Protein AF-A0A0Q5QUR8-F1 (afdb_monomer_lite)

Secondary structure (DSSP, 8-state):
--------------S---------TTTTTTTTS-HHHHHHHHHHHHHHHHHTT---TT---GGGSHHHHHHHHHHHHHHHHHHHHHHHHHHHHHHHHHHHHHHHHHHHHHHHHHHHTTPPPPPPTTHHHHHHHHHHHHHHHHHHHHHHHHHHHHHHHHHHHHHHHHHHHHHHHHHHHHHHHHHHHHHHHHHHHHHHHHHHHHHHTT-GGGS-S--HHHHHHHT-HHHHHHHHHHHHH-

Sequence (238 aa):
MRRNAPKEETMTLSKASQAENTVRADDWEDADEPWTLRALKRGERETLLRWSKYRLPNVTPLASFADYAAAAEKRADIARARSVSETELRKAVTEIARGIAARQEDQTAKQAQAILDGRANEAFEGFEELKSQQARLSQQLKVYGVALRTQEGVVAEIRSERSIDAADAMRPAHQAAVADIAVAVAQLREAFDREEAARTLVTKAGYDARLPSFSPGTAMRQGGQLDEIERRAREYTR

Radius of gyration: 40.08 Å; chains: 1; bounding box: 112×45×112 Å

Structure (mmCIF, N/CA/C/O backbone):
data_AF-A0A0Q5QUR8-F1
#
_entry.id   AF-A0A0Q5QUR8-F1
#
loop_
_atom_site.group_PDB
_atom_site.id
_atom_site.type_symbol
_atom_site.label_atom_id
_atom_site.label_alt_id
_atom_site.label_comp_id
_atom_site.label_asym_id
_atom_site.label_entity_id
_atom_site.label_seq_id
_atom_site.pdbx_PDB_ins_code
_atom_site.Cartn_x
_atom_site.Cartn_y
_atom_site.Cartn_z
_atom_site.occupancy
_atom_site.B_iso_or_equiv
_atom_site.auth_seq_id
_atom_site.auth_comp_id
_atom_site.auth_asym_id
_atom_site.auth_atom_id
_atom_site.pdbx_PDB_model_num
ATOM 1 N N . MET A 1 1 ? 79.701 9.102 -54.115 1.00 36.06 1 MET A N 1
ATOM 2 C CA . MET A 1 1 ? 80.521 8.671 -52.959 1.00 36.06 1 MET A CA 1
ATOM 3 C C . MET A 1 1 ? 80.012 9.368 -51.701 1.00 36.06 1 MET A C 1
ATOM 5 O O . MET A 1 1 ? 79.961 10.582 -51.719 1.00 36.06 1 MET A O 1
ATOM 9 N N . ARG A 1 2 ? 79.696 8.571 -50.663 1.00 36.25 2 ARG A N 1
ATOM 10 C CA . ARG A 1 2 ? 79.820 8.817 -49.200 1.00 36.25 2 ARG A CA 1
ATOM 11 C C . ARG A 1 2 ? 79.045 10.008 -48.577 1.00 36.25 2 ARG A C 1
ATOM 13 O O . ARG A 1 2 ? 79.337 11.147 -48.883 1.00 36.25 2 ARG A O 1
ATOM 20 N N . ARG A 1 3 ? 77.976 9.723 -47.803 1.00 34.53 3 ARG A N 1
ATOM 21 C CA . ARG A 1 3 ? 77.873 9.514 -46.316 1.00 34.53 3 ARG A CA 1
ATOM 22 C C . ARG A 1 3 ? 77.667 10.849 -45.565 1.00 34.53 3 ARG A C 1
ATOM 24 O O . ARG A 1 3 ? 78.516 11.714 -45.674 1.00 34.53 3 ARG A O 1
ATOM 31 N N . ASN A 1 4 ? 76.487 11.117 -44.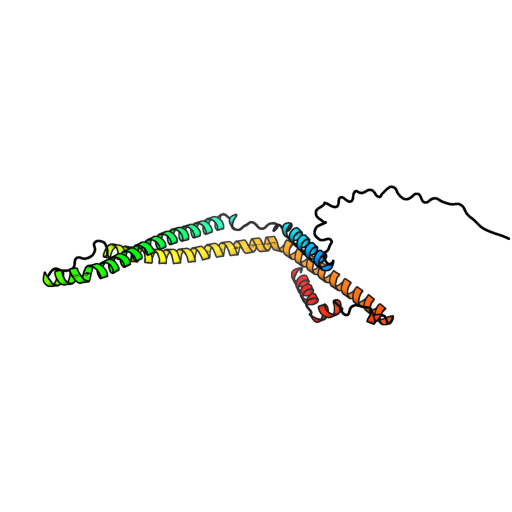994 1.00 35.19 4 ASN A N 1
ATOM 32 C CA . ASN A 1 4 ? 75.920 10.698 -43.687 1.00 35.19 4 ASN A CA 1
ATOM 33 C C . ASN A 1 4 ? 76.499 11.398 -42.437 1.00 35.19 4 ASN A C 1
ATOM 35 O O . ASN A 1 4 ? 77.690 11.260 -42.169 1.00 35.19 4 ASN A O 1
ATOM 39 N N . ALA A 1 5 ? 75.555 11.930 -41.634 1.00 39.53 5 ALA A N 1
ATOM 40 C CA . ALA A 1 5 ? 75.506 12.089 -40.161 1.00 39.53 5 ALA A CA 1
ATOM 41 C C . ALA A 1 5 ? 75.558 13.549 -39.616 1.00 39.53 5 ALA A C 1
ATOM 43 O O . ALA A 1 5 ? 75.990 14.445 -40.335 1.00 39.53 5 ALA A O 1
ATOM 44 N N . PRO A 1 6 ? 75.036 13.825 -38.397 1.00 45.94 6 PRO A N 1
ATOM 45 C CA . PRO A 1 6 ? 73.652 14.272 -38.168 1.00 45.94 6 PRO A CA 1
ATOM 46 C C . PRO A 1 6 ? 73.573 15.628 -37.425 1.00 45.94 6 PRO A C 1
ATOM 48 O O . PRO A 1 6 ? 74.546 16.066 -36.818 1.00 45.94 6 PRO A O 1
ATOM 51 N N . LYS A 1 7 ? 72.409 16.294 -37.437 1.00 42.78 7 LYS A N 1
ATOM 52 C CA . LYS A 1 7 ? 72.114 17.413 -36.524 1.00 42.78 7 LYS A CA 1
ATOM 53 C C . LYS A 1 7 ? 71.066 16.972 -35.511 1.00 42.78 7 LYS A C 1
ATOM 55 O O . LYS A 1 7 ? 69.992 16.517 -35.888 1.00 42.78 7 LYS A O 1
ATOM 60 N N . GLU A 1 8 ? 71.440 17.076 -34.244 1.00 41.34 8 GLU A N 1
ATOM 61 C CA . GLU A 1 8 ? 70.589 16.893 -33.076 1.00 41.34 8 GLU A CA 1
ATOM 62 C C . GLU A 1 8 ? 69.508 17.982 -33.062 1.00 41.34 8 GLU A C 1
ATOM 64 O O . GLU A 1 8 ? 69.815 19.164 -32.914 1.00 41.34 8 GLU A O 1
ATOM 69 N N . GLU A 1 9 ? 68.245 17.590 -33.221 1.00 41.34 9 GLU A N 1
ATOM 70 C CA . GLU A 1 9 ? 67.103 18.421 -32.845 1.00 41.34 9 GLU A CA 1
ATOM 71 C C . GLU A 1 9 ? 66.586 17.939 -31.493 1.00 41.34 9 GLU A C 1
ATOM 73 O O . GLU A 1 9 ? 66.060 16.838 -31.328 1.00 41.34 9 GLU A O 1
ATOM 78 N N . THR A 1 10 ? 66.796 18.788 -30.498 1.00 40.12 10 THR A N 1
ATOM 79 C CA . THR A 1 10 ? 66.264 18.673 -29.151 1.00 40.12 10 THR A CA 1
ATOM 80 C C . THR A 1 10 ? 64.744 18.845 -29.186 1.00 40.12 10 THR A C 1
ATOM 82 O O . THR A 1 10 ? 64.223 19.925 -29.459 1.00 40.12 10 THR A O 1
ATOM 85 N N . MET A 1 11 ? 64.013 17.767 -28.884 1.00 33.06 11 MET A N 1
ATOM 86 C CA . MET A 1 11 ? 62.572 17.809 -28.623 1.00 33.06 11 MET A CA 1
ATOM 87 C C . MET A 1 11 ? 62.297 18.647 -27.369 1.00 33.06 11 MET A C 1
ATOM 89 O O . MET A 1 11 ? 62.562 18.223 -26.244 1.00 33.06 11 MET A O 1
ATOM 93 N N . THR A 1 12 ? 61.717 19.830 -27.549 1.00 37.75 12 THR A N 1
ATOM 94 C CA . THR A 1 12 ? 61.096 20.601 -26.470 1.00 37.75 12 THR A CA 1
ATOM 95 C C . THR A 1 12 ? 59.702 20.036 -26.191 1.00 37.75 12 THR A C 1
ATOM 97 O O . THR A 1 12 ? 58.714 20.337 -26.856 1.00 37.75 12 THR A O 1
ATOM 100 N N . LEU A 1 13 ? 59.630 19.164 -25.186 1.00 37.53 13 LEU A N 1
ATOM 101 C CA . LEU A 1 13 ? 58.387 18.628 -24.637 1.00 37.53 13 LEU A CA 1
ATOM 102 C C . LEU A 1 13 ? 57.567 19.736 -23.948 1.00 37.53 13 LEU A C 1
ATOM 104 O O . LEU A 1 13 ? 57.906 20.219 -22.872 1.00 37.53 13 LEU A O 1
ATOM 108 N N . SER A 1 14 ? 56.485 20.126 -24.624 1.00 36.69 14 SER A N 1
ATOM 109 C CA . SER A 1 14 ? 55.148 20.449 -24.103 1.00 36.69 14 SER A CA 1
ATOM 110 C C . SER A 1 14 ? 55.039 20.884 -22.629 1.00 36.69 14 SER A C 1
ATOM 112 O O . SER A 1 14 ? 54.861 20.072 -21.719 1.00 36.69 14 SER A O 1
ATOM 114 N N . LYS A 1 15 ? 54.983 22.203 -22.414 1.00 41.12 15 LYS A N 1
ATOM 115 C CA . LYS A 1 15 ? 54.380 22.821 -21.223 1.00 41.12 15 LYS A CA 1
ATOM 116 C C . LYS A 1 15 ? 52.848 22.728 -21.307 1.00 41.12 15 LYS A C 1
ATOM 118 O O . LYS A 1 15 ? 52.212 23.675 -21.751 1.00 41.12 15 LYS A O 1
ATOM 123 N N . ALA A 1 16 ? 52.265 21.601 -20.899 1.00 40.38 16 ALA A N 1
ATOM 124 C CA . ALA A 1 16 ? 50.817 21.475 -20.652 1.00 40.38 16 ALA A CA 1
ATOM 125 C C . ALA A 1 16 ? 50.465 20.242 -19.790 1.00 40.38 16 ALA A C 1
ATOM 127 O O . ALA A 1 16 ? 49.500 19.537 -20.061 1.00 40.38 16 ALA A O 1
ATOM 128 N N . SER A 1 17 ? 51.267 19.941 -18.765 1.00 38.56 17 SER A N 1
ATOM 129 C CA . SER A 1 17 ? 51.063 18.774 -17.890 1.00 38.56 17 SER A CA 1
ATOM 130 C C . SER A 1 17 ? 51.230 19.147 -16.415 1.00 38.56 17 SER A C 1
ATOM 132 O O . SER A 1 17 ? 52.015 18.547 -15.688 1.00 38.56 17 SER A O 1
ATOM 134 N N . GLN A 1 18 ? 50.505 20.169 -15.972 1.00 36.91 18 GLN A N 1
ATOM 135 C CA . GLN A 1 18 ? 50.234 20.404 -14.552 1.00 36.91 18 GLN A CA 1
ATOM 136 C C . GLN A 1 18 ? 48.774 20.847 -14.415 1.00 36.91 18 GLN A C 1
ATOM 138 O O . GLN A 1 18 ? 48.475 21.970 -14.037 1.00 36.91 18 GLN A O 1
ATOM 143 N N . ALA A 1 19 ? 47.856 19.959 -14.804 1.00 36.50 19 ALA A N 1
ATOM 144 C CA . ALA A 1 19 ? 46.521 19.962 -14.228 1.00 36.50 19 ALA A CA 1
ATOM 145 C C . ALA A 1 19 ? 46.618 19.092 -12.976 1.00 36.50 19 ALA A C 1
ATOM 147 O O . ALA A 1 19 ? 46.888 17.893 -13.056 1.00 36.50 19 ALA A O 1
ATOM 148 N N . GLU A 1 20 ? 46.522 19.751 -11.831 1.00 35.03 20 GLU A N 1
ATOM 149 C CA . GLU A 1 20 ? 46.573 19.177 -10.499 1.00 35.03 20 GLU A CA 1
ATOM 150 C C . GLU A 1 20 ? 45.615 17.989 -10.402 1.00 35.03 20 GLU A C 1
ATOM 152 O O . GLU A 1 20 ? 44.392 18.129 -10.387 1.00 35.03 20 GLU A O 1
ATOM 157 N N . ASN A 1 21 ? 46.205 16.799 -10.336 1.00 37.75 21 ASN A N 1
ATOM 158 C CA . ASN A 1 21 ? 45.526 15.577 -9.960 1.00 37.75 21 ASN A CA 1
ATOM 159 C C . ASN A 1 21 ? 45.212 15.680 -8.460 1.00 37.75 21 ASN A C 1
ATOM 161 O O . ASN A 1 21 ? 45.949 15.175 -7.615 1.00 37.75 21 ASN A O 1
ATOM 165 N N . THR A 1 22 ? 44.155 16.415 -8.119 1.00 38.12 22 THR A N 1
ATOM 166 C CA . THR A 1 22 ? 43.596 16.451 -6.766 1.00 38.12 22 THR A CA 1
ATOM 167 C C . THR A 1 22 ? 42.813 15.162 -6.539 1.00 38.12 22 THR A C 1
ATOM 169 O O . THR A 1 22 ? 41.584 15.132 -6.507 1.00 38.12 22 THR A O 1
ATOM 172 N N . VAL A 1 23 ? 43.554 14.061 -6.393 1.00 35.69 23 VAL A N 1
ATOM 173 C CA . VAL A 1 23 ? 43.041 12.835 -5.780 1.00 35.69 23 VAL A CA 1
ATOM 174 C C . VAL A 1 23 ? 42.680 13.208 -4.347 1.00 35.69 23 VAL A C 1
ATOM 176 O O . VAL A 1 23 ? 43.547 13.481 -3.517 1.00 35.69 23 VAL A O 1
ATOM 179 N N . ARG A 1 24 ? 41.377 13.314 -4.082 1.00 36.03 24 ARG A N 1
ATOM 180 C CA . ARG A 1 24 ? 40.844 13.495 -2.733 1.00 36.03 24 ARG A CA 1
ATOM 181 C C . ARG A 1 24 ? 41.300 12.302 -1.893 1.00 36.03 24 ARG A C 1
ATOM 183 O O . ARG A 1 24 ? 41.161 11.161 -2.316 1.00 36.03 24 ARG A O 1
ATOM 190 N N . ALA A 1 25 ? 41.864 12.583 -0.726 1.00 38.28 25 ALA A N 1
ATOM 191 C CA . ALA A 1 25 ? 42.554 11.631 0.140 1.00 38.28 25 ALA A CA 1
ATOM 192 C C . ALA A 1 25 ? 41.629 10.642 0.891 1.00 38.28 25 ALA A C 1
ATOM 194 O O . ALA A 1 25 ? 41.883 10.355 2.054 1.00 38.28 25 ALA A O 1
ATOM 195 N N . ASP A 1 26 ? 40.603 10.101 0.225 1.00 43.50 26 ASP A N 1
ATOM 196 C CA . ASP A 1 26 ? 39.727 9.044 0.763 1.00 43.50 26 ASP A CA 1
ATOM 197 C C . ASP A 1 26 ? 39.976 7.669 0.088 1.00 43.50 26 ASP A C 1
ATOM 199 O O . ASP A 1 26 ? 39.368 6.676 0.469 1.00 43.50 26 ASP A O 1
ATOM 203 N N . ASP A 1 27 ? 40.874 7.582 -0.905 1.00 46.59 27 ASP A N 1
ATOM 204 C CA . ASP A 1 27 ? 41.065 6.391 -1.762 1.00 46.59 27 ASP A CA 1
ATOM 205 C C . ASP A 1 27 ? 42.107 5.364 -1.249 1.00 46.59 27 ASP A C 1
ATOM 207 O O . ASP A 1 27 ? 42.441 4.409 -1.953 1.00 46.59 27 ASP A O 1
ATOM 211 N N . TRP A 1 28 ? 42.647 5.532 -0.036 1.00 44.75 28 TRP A N 1
ATOM 212 C CA . TRP A 1 28 ? 43.737 4.680 0.478 1.00 44.75 28 TRP A CA 1
ATOM 213 C C . TRP A 1 28 ? 43.278 3.422 1.236 1.00 44.75 28 TRP A C 1
ATOM 215 O O . TRP A 1 28 ? 44.112 2.565 1.513 1.00 44.75 28 TRP A O 1
ATOM 225 N N . GLU A 1 29 ? 41.986 3.266 1.544 1.00 48.47 29 GLU A N 1
ATOM 226 C CA . GLU A 1 29 ? 41.491 2.126 2.344 1.00 48.47 29 GLU A CA 1
ATOM 227 C C . GLU A 1 29 ? 41.296 0.813 1.555 1.00 48.47 29 GLU A C 1
ATOM 229 O O . GLU A 1 29 ? 41.194 -0.241 2.172 1.00 48.47 29 GLU A O 1
ATOM 234 N N . ASP A 1 30 ? 41.330 0.823 0.215 1.00 51.16 30 ASP A N 1
ATOM 235 C CA . ASP A 1 30 ? 41.027 -0.367 -0.612 1.00 51.16 30 ASP A CA 1
ATOM 236 C C . ASP A 1 30 ? 42.202 -0.819 -1.523 1.00 51.16 30 ASP A C 1
ATOM 238 O O . ASP A 1 30 ? 42.027 -1.612 -2.456 1.00 51.16 30 ASP A O 1
ATOM 242 N N . ALA A 1 31 ? 43.427 -0.316 -1.323 1.00 54.75 31 ALA A N 1
ATOM 243 C CA . ALA A 1 31 ? 44.559 -0.590 -2.227 1.00 54.75 31 ALA A CA 1
ATOM 244 C C . ALA A 1 31 ? 44.968 -2.082 -2.291 1.00 54.75 31 ALA A C 1
ATOM 246 O O . ALA A 1 31 ? 45.390 -2.550 -3.356 1.00 54.75 31 ALA A O 1
ATOM 247 N N . ASP A 1 32 ? 44.749 -2.826 -1.205 1.00 57.56 32 ASP A N 1
ATOM 248 C CA . ASP A 1 32 ? 45.120 -4.241 -1.064 1.00 57.56 32 ASP A CA 1
ATOM 249 C C . ASP A 1 32 ? 44.024 -5.223 -1.524 1.00 57.56 32 ASP A C 1
ATOM 251 O O . ASP A 1 32 ? 44.232 -6.438 -1.538 1.00 57.56 32 ASP A O 1
ATOM 255 N N . GLU A 1 33 ? 42.856 -4.730 -1.948 1.00 55.31 33 GLU A N 1
ATOM 256 C CA . GLU A 1 33 ? 41.765 -5.593 -2.401 1.00 55.31 33 GLU A CA 1
ATOM 257 C C . GLU A 1 33 ? 41.911 -6.037 -3.874 1.00 55.31 33 GLU A C 1
ATOM 259 O O . GLU A 1 33 ? 42.328 -5.254 -4.743 1.00 55.31 33 GLU A O 1
ATOM 264 N N . PRO A 1 34 ? 41.501 -7.281 -4.208 1.00 68.31 34 PRO A N 1
ATOM 265 C CA . PRO A 1 34 ? 41.388 -7.749 -5.584 1.00 68.31 34 PRO A CA 1
ATOM 266 C C . PRO A 1 34 ? 40.601 -6.759 -6.446 1.00 68.31 34 PRO A C 1
ATOM 268 O O . PRO A 1 34 ? 39.540 -6.269 -6.057 1.00 68.31 34 PRO A O 1
ATOM 271 N N . TRP A 1 35 ? 41.092 -6.494 -7.659 1.00 61.94 35 TRP A N 1
ATOM 272 C CA . TRP A 1 35 ? 40.500 -5.499 -8.562 1.00 61.94 35 TRP A CA 1
ATOM 273 C C . TRP A 1 35 ? 39.003 -5.729 -8.839 1.00 61.94 35 TRP A C 1
ATOM 275 O O . TRP A 1 35 ? 38.269 -4.767 -9.056 1.00 61.94 35 TRP A O 1
ATOM 285 N N . THR A 1 36 ? 38.544 -6.980 -8.783 1.00 52.69 36 THR A N 1
ATOM 286 C CA . THR A 1 36 ? 37.141 -7.370 -8.955 1.00 52.69 36 THR A CA 1
ATOM 287 C C . THR A 1 36 ? 36.241 -6.865 -7.825 1.00 52.69 36 THR A C 1
ATOM 289 O O . THR A 1 36 ? 35.140 -6.396 -8.100 1.00 52.69 36 THR A O 1
ATOM 292 N N . LEU A 1 37 ? 36.706 -6.895 -6.572 1.00 55.72 37 LEU A N 1
ATOM 293 C CA . LEU A 1 37 ? 35.952 -6.404 -5.412 1.00 55.72 37 LEU A CA 1
ATOM 294 C C . LEU A 1 37 ? 35.891 -4.876 -5.390 1.00 55.72 37 LEU A C 1
ATOM 296 O O . LEU A 1 37 ? 34.826 -4.305 -5.160 1.00 55.72 37 LEU A O 1
ATOM 300 N N . ARG A 1 38 ? 36.990 -4.210 -5.762 1.00 60.38 38 ARG A N 1
ATOM 301 C CA . ARG A 1 38 ? 37.007 -2.752 -5.955 1.00 60.38 38 ARG A CA 1
ATOM 302 C C . ARG A 1 38 ? 36.038 -2.292 -7.036 1.00 60.38 38 ARG A C 1
ATOM 304 O O . ARG A 1 38 ? 35.341 -1.298 -6.853 1.00 60.38 38 ARG A O 1
ATOM 311 N N . ALA A 1 39 ? 35.987 -3.006 -8.161 1.00 58.28 39 ALA A N 1
ATOM 312 C CA . ALA A 1 39 ? 35.046 -2.710 -9.236 1.00 58.28 39 ALA A CA 1
ATOM 313 C C . ALA A 1 39 ? 33.590 -2.878 -8.772 1.00 58.28 39 ALA A C 1
ATOM 315 O O . ALA A 1 39 ? 32.745 -2.051 -9.113 1.00 58.28 39 ALA A O 1
ATOM 316 N N . LEU A 1 40 ? 33.314 -3.893 -7.945 1.00 55.50 40 LEU A N 1
ATOM 317 C CA . LEU A 1 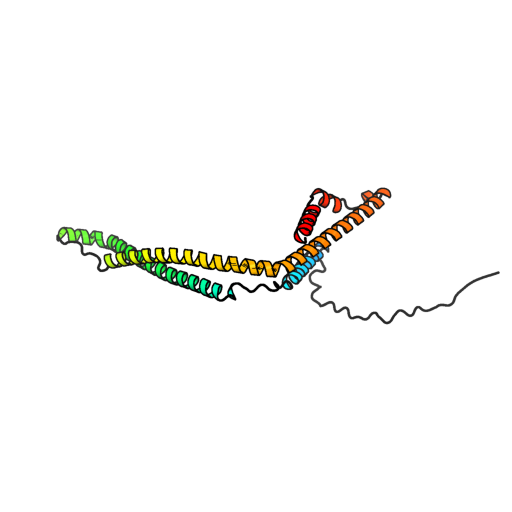40 ? 31.987 -4.148 -7.388 1.00 55.50 40 LEU A CA 1
ATOM 318 C C . LEU A 1 40 ? 31.556 -3.046 -6.405 1.00 55.50 40 LEU A C 1
ATOM 320 O O . LEU A 1 40 ? 30.509 -2.436 -6.604 1.00 55.50 40 LEU A O 1
ATOM 324 N N . LYS A 1 41 ? 32.400 -2.710 -5.417 1.00 65.31 41 LYS A N 1
ATOM 325 C CA . LYS A 1 41 ? 32.147 -1.630 -4.442 1.00 65.31 41 LYS A CA 1
ATOM 326 C C . LYS A 1 41 ? 32.003 -0.262 -5.111 1.00 65.31 41 LYS A C 1
ATOM 328 O O . LYS A 1 41 ? 31.124 0.522 -4.752 1.00 65.31 41 LYS A O 1
ATOM 333 N N . ARG A 1 42 ? 32.847 0.039 -6.108 1.00 64.94 42 ARG A N 1
ATOM 334 C CA . ARG A 1 42 ? 32.739 1.274 -6.900 1.00 64.94 42 ARG A CA 1
ATOM 335 C C . ARG A 1 42 ? 31.423 1.303 -7.675 1.00 64.94 42 ARG A C 1
ATOM 337 O O . ARG A 1 42 ? 30.733 2.317 -7.633 1.00 64.94 42 ARG A O 1
ATOM 344 N N . GLY A 1 43 ? 31.039 0.180 -8.283 1.00 59.81 43 GLY A N 1
ATOM 345 C CA . GLY A 1 43 ? 29.743 0.009 -8.937 1.00 59.81 43 GLY A CA 1
ATOM 346 C C . GLY A 1 43 ? 28.567 0.239 -7.986 1.00 59.81 43 GLY A C 1
ATOM 347 O O . GLY A 1 43 ? 27.659 1.000 -8.314 1.00 59.81 43 GLY A O 1
ATOM 348 N N . GLU A 1 44 ? 28.590 -0.330 -6.781 1.00 58.81 44 GLU A N 1
ATOM 349 C CA . GLU A 1 44 ? 27.550 -0.125 -5.761 1.00 58.81 44 GLU A CA 1
ATOM 350 C C . GLU A 1 44 ? 27.468 1.334 -5.298 1.00 58.81 44 GLU A C 1
ATOM 352 O O . GLU A 1 44 ? 26.382 1.918 -5.269 1.00 58.81 44 GLU A O 1
ATOM 357 N N . ARG A 1 45 ? 28.610 1.968 -5.010 1.00 63.56 45 ARG A N 1
ATOM 358 C CA . ARG A 1 45 ? 28.670 3.374 -4.583 1.00 63.56 45 ARG A CA 1
ATOM 359 C C . ARG A 1 45 ? 28.183 4.319 -5.681 1.00 63.56 45 ARG A C 1
ATOM 361 O O . ARG A 1 45 ? 27.417 5.242 -5.402 1.00 63.56 45 ARG A O 1
ATOM 368 N N . GLU A 1 46 ? 28.557 4.067 -6.933 1.00 61.75 46 GLU A N 1
ATOM 369 C CA . GLU A 1 46 ? 28.040 4.793 -8.096 1.00 61.75 46 GLU A CA 1
ATOM 370 C C . GLU A 1 46 ? 26.544 4.556 -8.307 1.00 61.75 46 GLU A C 1
ATOM 372 O O . GLU A 1 46 ? 25.834 5.475 -8.711 1.00 61.75 46 GLU A O 1
ATOM 377 N N . THR A 1 47 ? 26.038 3.358 -8.014 1.00 58.59 47 THR A N 1
ATOM 378 C CA . THR A 1 47 ? 24.607 3.036 -8.112 1.00 58.59 47 THR A CA 1
ATOM 379 C C . THR A 1 47 ? 23.807 3.790 -7.052 1.00 58.59 47 THR A C 1
ATOM 381 O O . THR A 1 47 ? 22.825 4.449 -7.388 1.00 58.59 47 THR A O 1
ATOM 384 N N . LEU A 1 48 ? 24.275 3.816 -5.802 1.00 56.59 48 LEU A N 1
ATOM 385 C CA . LEU A 1 48 ? 23.657 4.579 -4.711 1.00 56.59 48 LEU A CA 1
ATOM 386 C C . LEU A 1 48 ? 23.689 6.097 -4.963 1.00 56.59 48 LEU A C 1
ATOM 388 O O . LEU A 1 48 ? 22.690 6.784 -4.744 1.00 56.59 48 LEU A O 1
ATOM 392 N N . LEU A 1 49 ? 24.799 6.626 -5.488 1.00 61.25 49 LEU A N 1
ATOM 393 C CA . LEU A 1 49 ? 24.920 8.032 -5.905 1.00 61.25 49 LEU A CA 1
ATOM 394 C C . LEU A 1 49 ? 24.052 8.376 -7.123 1.00 61.25 49 LEU A C 1
ATOM 396 O O . LEU A 1 49 ? 23.676 9.532 -7.313 1.00 61.25 49 LEU A O 1
ATOM 400 N N . ARG A 1 50 ? 23.745 7.393 -7.971 1.00 59.62 50 ARG A N 1
ATOM 401 C CA . ARG A 1 50 ? 22.820 7.545 -9.098 1.00 59.62 50 ARG A CA 1
ATOM 402 C C . ARG A 1 50 ? 21.382 7.562 -8.597 1.00 59.62 50 ARG A C 1
ATOM 404 O O . ARG A 1 50 ? 20.619 8.429 -9.002 1.00 59.62 50 ARG A O 1
ATOM 411 N N . TRP A 1 51 ? 21.040 6.676 -7.663 1.00 53.50 51 TRP A N 1
ATOM 412 C C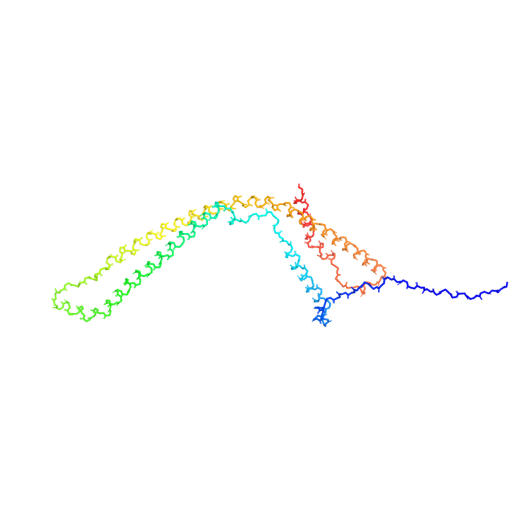A . TRP A 1 51 ? 19.711 6.578 -7.051 1.00 53.50 51 TRP A CA 1
ATOM 413 C C . TRP A 1 51 ? 19.354 7.805 -6.214 1.00 53.50 51 TRP A C 1
ATOM 415 O O . TRP A 1 51 ? 18.228 8.283 -6.297 1.00 53.50 51 TRP A O 1
ATOM 425 N N . SER A 1 52 ? 20.316 8.401 -5.505 1.00 55.53 52 SER A N 1
ATOM 426 C CA . SER A 1 52 ? 20.092 9.641 -4.748 1.00 55.53 52 SER A CA 1
ATOM 427 C C . SER A 1 52 ? 19.803 10.869 -5.626 1.00 55.53 52 SER A C 1
ATOM 429 O O . SER A 1 52 ? 19.253 11.857 -5.137 1.00 55.53 52 SER A O 1
ATOM 431 N N . LYS A 1 53 ? 20.127 10.809 -6.927 1.00 56.97 53 LYS A N 1
ATOM 432 C CA . LYS A 1 53 ? 19.792 11.848 -7.915 1.00 56.97 53 LYS A CA 1
ATOM 433 C C . LYS A 1 53 ? 18.404 11.667 -8.532 1.00 56.97 53 LYS A C 1
ATOM 435 O O . LYS A 1 53 ? 17.871 12.634 -9.075 1.00 56.97 53 LYS A O 1
ATOM 440 N N . TYR A 1 54 ? 17.798 10.481 -8.430 1.00 57.91 54 TYR A N 1
ATOM 441 C CA . TYR A 1 54 ? 16.415 10.267 -8.853 1.00 57.91 54 TYR A CA 1
ATOM 442 C C . TYR A 1 54 ? 15.464 10.880 -7.820 1.00 57.91 54 TYR A C 1
ATOM 444 O O . TYR A 1 54 ? 14.952 10.214 -6.924 1.00 57.91 54 TYR A O 1
ATOM 452 N N . ARG A 1 55 ? 15.197 12.181 -7.952 1.00 56.94 55 ARG A N 1
ATOM 453 C CA . ARG A 1 55 ? 13.957 12.749 -7.416 1.00 56.94 55 ARG A CA 1
ATOM 454 C C . ARG A 1 55 ? 12.826 12.308 -8.328 1.00 56.94 55 ARG A C 1
ATOM 456 O O . ARG A 1 55 ? 12.952 12.492 -9.532 1.00 56.94 55 ARG A O 1
ATOM 463 N N . LEU A 1 56 ? 11.747 11.762 -7.764 1.00 56.91 56 LEU A N 1
ATOM 464 C CA . LEU A 1 56 ? 10.493 11.553 -8.491 1.00 56.91 56 LEU A CA 1
ATOM 465 C C . LEU A 1 56 ? 10.063 12.914 -9.056 1.00 56.91 56 LEU A C 1
ATOM 467 O O . LEU A 1 56 ? 9.662 13.783 -8.275 1.00 56.91 56 LEU A O 1
ATOM 471 N N . PRO A 1 57 ? 10.207 13.161 -10.367 1.00 60.25 57 PRO A N 1
ATOM 472 C CA . PRO A 1 57 ? 9.783 14.426 -10.916 1.00 60.25 57 PRO A CA 1
ATOM 473 C C . PRO A 1 57 ? 8.253 14.432 -10.912 1.00 60.25 57 PRO A C 1
ATOM 475 O O . PRO A 1 57 ? 7.621 13.471 -11.340 1.00 60.25 57 PRO A O 1
ATOM 478 N N . ASN A 1 58 ? 7.668 15.527 -10.432 1.00 63.94 58 ASN A N 1
ATOM 479 C CA . ASN A 1 58 ? 6.269 15.889 -10.672 1.00 63.94 58 ASN A CA 1
ATOM 480 C C . ASN A 1 58 ? 5.181 15.002 -10.038 1.00 63.94 58 ASN A C 1
ATOM 482 O O . ASN A 1 58 ? 4.027 15.096 -10.446 1.00 63.94 58 ASN A O 1
ATOM 486 N N . VAL A 1 59 ? 5.493 14.194 -9.020 1.00 73.69 59 VAL A N 1
ATOM 487 C CA . VAL A 1 59 ? 4.454 13.494 -8.243 1.00 73.69 59 VAL A CA 1
ATOM 488 C C . VAL A 1 59 ? 4.158 14.267 -6.964 1.00 73.69 59 VAL A C 1
ATOM 490 O O . VAL A 1 59 ? 4.988 14.325 -6.055 1.00 73.69 59 VAL A O 1
ATOM 493 N N . THR A 1 60 ? 2.962 14.846 -6.875 1.00 81.62 60 THR A N 1
ATOM 494 C CA . THR A 1 60 ? 2.473 15.450 -5.631 1.00 81.62 60 THR A CA 1
ATOM 495 C C . THR A 1 60 ? 2.187 14.341 -4.610 1.00 81.62 60 THR A C 1
ATOM 497 O O . THR A 1 60 ? 1.429 13.417 -4.918 1.00 81.62 60 THR A O 1
ATOM 500 N N . PRO A 1 61 ? 2.765 14.385 -3.394 1.00 83.56 61 PRO A N 1
ATOM 501 C CA . PRO A 1 61 ? 2.488 13.388 -2.365 1.00 83.56 61 PRO A CA 1
ATOM 502 C C . PRO A 1 61 ? 1.001 13.329 -2.001 1.00 83.56 61 PRO A C 1
ATOM 504 O O . PRO A 1 61 ? 0.348 14.362 -1.886 1.00 83.56 61 PRO A O 1
ATOM 507 N N . LEU A 1 62 ? 0.480 12.129 -1.712 1.00 81.50 62 LEU A N 1
ATOM 508 C CA . LEU A 1 62 ? -0.933 11.949 -1.336 1.00 81.50 62 LEU A CA 1
ATOM 509 C C . LEU A 1 62 ? -1.354 12.823 -0.142 1.00 81.50 62 LEU A C 1
ATOM 511 O O . LEU A 1 62 ? -2.443 13.383 -0.127 1.00 81.50 62 LEU A O 1
ATOM 515 N N . ALA A 1 63 ? -0.468 12.977 0.845 1.00 81.31 63 ALA A N 1
ATOM 516 C CA . ALA A 1 63 ? -0.714 13.798 2.031 1.00 81.31 63 ALA A CA 1
ATOM 517 C C . ALA A 1 63 ? -0.853 15.302 1.731 1.00 81.31 63 ALA A C 1
ATOM 519 O O . ALA A 1 63 ? -1.327 16.048 2.582 1.00 81.31 63 ALA A O 1
ATOM 520 N N . SER A 1 64 ? -0.434 15.754 0.547 1.00 85.69 64 SER A N 1
ATOM 521 C CA . SER A 1 64 ? -0.561 17.148 0.124 1.00 85.69 64 SER A CA 1
ATOM 522 C C . SER A 1 64 ? -1.949 17.477 -0.434 1.00 85.69 64 SER A C 1
ATOM 524 O O . SER A 1 64 ? -2.274 18.656 -0.555 1.00 85.69 64 SER A O 1
ATOM 526 N N . PHE A 1 65 ? -2.779 16.477 -0.759 1.00 87.88 65 PHE A N 1
ATOM 527 C CA . PHE A 1 65 ? -4.156 16.712 -1.190 1.00 87.88 65 PHE A CA 1
ATOM 528 C C . PHE A 1 65 ? -5.085 16.844 0.023 1.00 87.88 65 PHE A C 1
ATOM 530 O O . PHE A 1 65 ? -5.102 15.991 0.912 1.00 87.88 65 PHE A O 1
ATOM 537 N N . ALA A 1 66 ? -5.860 17.931 0.064 1.00 91.56 66 ALA A N 1
ATOM 538 C CA . ALA A 1 66 ? -6.699 18.275 1.212 1.00 91.56 66 ALA A CA 1
ATOM 539 C C . ALA A 1 66 ? -7.820 17.252 1.476 1.00 91.56 66 ALA A C 1
ATOM 541 O O . ALA A 1 66 ? -8.141 16.972 2.629 1.00 91.56 66 ALA A O 1
ATOM 542 N N . ASP A 1 67 ? -8.387 16.669 0.420 1.00 91.88 67 ASP A N 1
ATOM 543 C CA . ASP A 1 67 ? -9.396 15.606 0.482 1.00 91.88 67 ASP A CA 1
ATOM 544 C C . ASP A 1 67 ? -8.839 14.325 1.121 1.00 91.88 67 ASP A C 1
ATOM 546 O O . ASP A 1 67 ? -9.439 13.784 2.054 1.00 91.88 67 ASP A O 1
ATOM 550 N N . TYR A 1 68 ? -7.656 13.884 0.687 1.00 91.31 68 TYR A N 1
ATOM 551 C CA . TYR A 1 68 ? -6.961 12.733 1.253 1.00 91.31 68 TYR A CA 1
ATOM 552 C C . TYR A 1 68 ? -6.543 12.993 2.700 1.00 91.31 68 TYR A C 1
ATOM 554 O O . TYR A 1 68 ? -6.771 12.144 3.561 1.00 91.31 68 TYR A O 1
ATOM 562 N N . ALA A 1 69 ? -5.965 14.163 2.987 1.00 90.81 69 ALA A N 1
ATOM 563 C CA . ALA A 1 69 ? -5.547 14.540 4.334 1.00 90.81 69 ALA A CA 1
ATOM 564 C C . ALA A 1 69 ? -6.736 14.544 5.307 1.00 90.81 69 ALA A C 1
ATOM 566 O O . ALA A 1 69 ? -6.673 13.890 6.348 1.00 90.81 69 ALA A O 1
ATOM 567 N N . ALA A 1 70 ? -7.852 15.174 4.930 1.00 93.25 70 ALA A N 1
ATOM 568 C CA . ALA A 1 70 ? -9.064 15.200 5.744 1.00 93.25 70 ALA A CA 1
ATOM 569 C C . ALA A 1 70 ? -9.675 13.799 5.927 1.00 93.25 70 ALA A C 1
ATOM 571 O O . ALA A 1 70 ? -10.132 13.450 7.017 1.00 93.25 70 ALA A O 1
ATOM 572 N N . ALA A 1 71 ? -9.685 12.965 4.882 1.00 92.31 71 ALA A N 1
ATOM 573 C CA . ALA A 1 71 ? -10.185 11.595 4.976 1.00 92.31 71 ALA A CA 1
ATOM 574 C C . ALA A 1 71 ? -9.289 10.705 5.858 1.00 92.31 71 ALA A C 1
ATOM 576 O O . ALA A 1 71 ? -9.797 9.875 6.620 1.00 92.31 71 ALA A O 1
ATOM 577 N N . ALA A 1 72 ? -7.970 10.882 5.778 1.00 90.69 72 ALA A N 1
ATOM 578 C CA . ALA A 1 72 ? -6.998 10.179 6.605 1.00 90.69 72 ALA A CA 1
ATOM 579 C C . ALA A 1 72 ? -7.080 10.617 8.075 1.00 90.69 72 ALA A C 1
ATOM 581 O O . ALA A 1 72 ? -7.025 9.764 8.963 1.00 90.69 72 ALA A O 1
ATOM 582 N N . GLU A 1 73 ? -7.277 11.910 8.334 1.00 93.94 73 GLU A N 1
ATOM 583 C CA . GLU A 1 73 ? -7.482 12.456 9.678 1.00 93.94 73 GLU A CA 1
ATOM 584 C C . GLU A 1 73 ? -8.762 11.904 10.311 1.00 93.94 73 GLU A C 1
ATOM 586 O O . GLU A 1 73 ? -8.703 11.314 11.388 1.00 93.94 73 GLU A O 1
ATOM 591 N N . LYS A 1 74 ? -9.893 11.935 9.591 1.00 94.00 74 LYS A N 1
ATOM 592 C CA . LYS A 1 74 ? -11.147 11.313 10.053 1.00 94.00 74 LYS A CA 1
ATOM 593 C C . LYS A 1 74 ? -10.970 9.833 10.389 1.00 94.00 74 LYS A C 1
ATOM 595 O O . LYS A 1 74 ? -11.478 9.360 11.403 1.00 94.00 74 LYS A O 1
ATOM 600 N N . ARG A 1 75 ? -10.227 9.080 9.568 1.00 94.69 75 ARG A N 1
ATOM 601 C CA . ARG A 1 75 ? -9.905 7.673 9.862 1.00 94.69 75 ARG A CA 1
ATOM 602 C C . ARG A 1 75 ? -9.101 7.544 11.155 1.00 94.69 75 ARG A C 1
ATOM 604 O O . ARG A 1 75 ? -9.388 6.660 11.965 1.00 94.69 75 ARG A O 1
ATOM 611 N N . ALA A 1 76 ? -8.093 8.395 11.336 1.00 93.88 76 ALA A N 1
ATOM 612 C CA . ALA A 1 76 ? -7.258 8.406 12.529 1.00 93.88 76 ALA A CA 1
ATOM 613 C C . ALA A 1 76 ? -8.078 8.739 13.784 1.00 93.88 76 ALA A C 1
ATOM 615 O O . ALA A 1 76 ? -7.906 8.081 14.807 1.00 93.88 76 ALA A O 1
ATOM 616 N N . ASP A 1 77 ? -9.018 9.678 13.701 1.00 96.38 77 ASP A N 1
ATOM 617 C CA . ASP A 1 77 ? -9.922 10.032 14.800 1.00 96.38 77 ASP A CA 1
ATOM 618 C C . ASP A 1 77 ? -10.809 8.867 15.221 1.00 96.38 77 ASP A C 1
ATOM 620 O O . ASP A 1 77 ? -10.875 8.540 16.407 1.00 96.38 77 ASP A O 1
ATOM 624 N N . ILE A 1 78 ? -11.424 8.177 14.257 1.00 94.19 78 ILE A N 1
ATOM 625 C CA . ILE A 1 78 ? -12.241 6.989 14.536 1.00 94.19 78 ILE A CA 1
ATOM 626 C C . ILE A 1 78 ? -11.379 5.895 15.183 1.00 94.19 78 ILE A C 1
ATOM 628 O O . ILE A 1 78 ? -11.804 5.256 16.146 1.00 94.19 78 ILE A O 1
ATOM 632 N N . ALA A 1 79 ? -10.152 5.689 14.696 1.00 93.25 79 ALA A N 1
ATOM 633 C CA . ALA A 1 79 ? -9.230 4.710 15.267 1.00 93.25 79 ALA A CA 1
ATOM 634 C C . ALA A 1 79 ? -8.815 5.072 16.704 1.00 93.25 79 ALA A C 1
ATOM 636 O O . ALA A 1 79 ? -8.775 4.193 17.570 1.00 93.25 79 ALA A O 1
ATOM 637 N N . ARG A 1 80 ? -8.560 6.358 16.980 1.00 95.69 80 ARG A N 1
ATOM 638 C CA . ARG A 1 80 ? -8.273 6.866 18.329 1.00 95.69 80 ARG A CA 1
ATOM 639 C C . ARG A 1 80 ? -9.458 6.642 19.265 1.00 95.69 80 ARG A C 1
ATOM 641 O O . ARG A 1 80 ? -9.275 6.047 20.325 1.00 95.69 80 ARG A O 1
ATOM 648 N N . ALA A 1 81 ? -10.663 7.036 18.855 1.00 94.12 81 ALA A N 1
ATOM 649 C CA . ALA A 1 81 ? -11.884 6.848 19.639 1.00 94.12 81 ALA A CA 1
ATOM 650 C C . ALA A 1 81 ? -12.152 5.364 19.935 1.00 94.12 81 ALA A C 1
ATOM 652 O O . ALA A 1 81 ? -12.431 4.993 21.075 1.00 94.12 81 ALA A O 1
ATOM 653 N N . ARG A 1 82 ? -11.972 4.49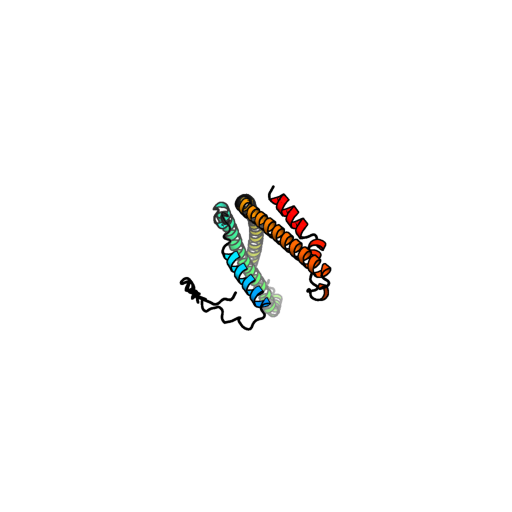1 18.935 1.00 93.75 82 ARG A N 1
ATOM 654 C CA . ARG A 1 82 ? -12.075 3.039 19.107 1.00 93.75 82 ARG A CA 1
ATOM 655 C C . ARG A 1 82 ? -11.079 2.513 20.144 1.00 93.75 82 ARG A C 1
ATOM 657 O O . ARG A 1 82 ? -11.477 1.740 21.007 1.00 93.75 82 ARG A O 1
ATOM 664 N N . SER A 1 83 ? -9.815 2.933 20.080 1.00 95.19 83 SER A N 1
ATOM 665 C CA . SER A 1 83 ? -8.767 2.505 21.022 1.00 95.19 83 SER A CA 1
ATOM 666 C C . SER A 1 83 ? -9.093 2.878 22.476 1.00 95.19 83 SER A C 1
ATOM 668 O O . SER A 1 83 ? -8.911 2.070 23.394 1.00 95.19 83 SER A O 1
ATOM 670 N N . VAL A 1 84 ? -9.652 4.076 22.690 1.00 94.75 84 VAL A N 1
ATOM 671 C CA . VAL A 1 84 ? -10.138 4.509 24.010 1.00 94.75 84 VAL A CA 1
ATOM 672 C C . VAL A 1 84 ? -11.246 3.573 24.501 1.00 94.75 84 VAL A C 1
ATOM 674 O O . VAL A 1 84 ? -11.117 3.001 25.583 1.00 94.75 84 VAL A O 1
ATOM 677 N N . SER A 1 85 ? -12.273 3.319 23.684 1.00 91.75 85 SER A N 1
ATOM 678 C CA . SER A 1 85 ? -13.368 2.409 24.050 1.00 91.75 85 SER A CA 1
ATOM 679 C C . SER A 1 85 ? -12.916 0.955 24.251 1.00 91.75 85 SER A C 1
ATOM 681 O O . SER A 1 85 ? -13.469 0.257 25.098 1.00 91.75 85 SER A O 1
ATOM 683 N N . GLU A 1 86 ? -11.897 0.475 23.529 1.00 92.94 86 GLU A N 1
ATOM 684 C CA . GLU A 1 86 ? -11.300 -0.850 23.768 1.00 92.94 86 GLU A CA 1
ATOM 685 C C . GLU A 1 86 ? -10.604 -0.917 25.126 1.00 92.94 86 GLU A C 1
ATOM 687 O O . GLU A 1 86 ? -10.709 -1.919 25.836 1.00 92.94 86 GLU A O 1
ATOM 692 N N . THR A 1 87 ? -9.912 0.157 25.505 1.00 94.31 87 THR A N 1
ATOM 693 C CA . THR A 1 87 ? -9.254 0.265 26.808 1.00 94.31 87 THR A CA 1
ATOM 694 C C . THR A 1 87 ? -10.283 0.277 27.937 1.00 94.31 87 THR A C 1
ATOM 696 O O . THR A 1 87 ? -10.122 -0.446 28.919 1.00 94.31 87 THR A O 1
ATOM 699 N N . GLU A 1 88 ? -11.363 1.044 27.790 1.00 92.38 88 GLU A N 1
ATOM 700 C CA . GLU A 1 88 ? -12.475 1.074 28.748 1.00 92.38 88 GLU A CA 1
ATOM 701 C C . GLU A 1 88 ? -13.179 -0.281 28.855 1.00 92.38 88 GLU A C 1
ATOM 703 O O . GLU A 1 88 ? -13.433 -0.751 29.963 1.00 92.38 88 GLU A O 1
ATOM 708 N N . LEU A 1 89 ? -13.414 -0.963 27.729 1.00 90.94 89 LEU A N 1
ATOM 709 C CA . LEU A 1 89 ? -14.016 -2.295 27.734 1.00 90.94 89 LEU A CA 1
ATOM 710 C C . LEU A 1 89 ? -13.131 -3.300 28.478 1.00 90.94 89 LEU A C 1
ATOM 712 O O . LEU A 1 89 ? -13.634 -4.077 29.287 1.00 90.94 89 LEU A O 1
ATOM 716 N N . ARG A 1 90 ? -11.813 -3.278 28.243 1.00 90.38 90 ARG A N 1
ATOM 717 C CA . ARG A 1 90 ? -10.869 -4.145 28.966 1.00 90.38 90 ARG A CA 1
ATOM 718 C C . ARG A 1 90 ? -10.888 -3.874 30.467 1.00 90.38 90 ARG A C 1
ATOM 720 O O . ARG A 1 90 ? -10.853 -4.833 31.236 1.00 90.38 90 ARG A O 1
ATOM 727 N N . LYS A 1 91 ? -10.970 -2.607 30.886 1.00 90.50 91 LYS A N 1
ATOM 728 C CA . LYS A 1 91 ? -11.110 -2.243 32.305 1.00 90.50 91 LYS A CA 1
ATOM 729 C C . LYS A 1 91 ? -12.395 -2.818 32.897 1.00 90.50 91 LYS A C 1
ATOM 731 O O . LYS A 1 91 ? -12.300 -3.576 33.856 1.00 90.50 91 LYS A O 1
ATOM 736 N N . ALA A 1 92 ? -13.545 -2.578 32.264 1.00 85.19 92 ALA A N 1
ATOM 737 C CA . ALA A 1 92 ? -14.835 -3.099 32.724 1.00 85.19 92 ALA A CA 1
ATOM 738 C C . ALA A 1 92 ? -14.842 -4.637 32.817 1.00 85.19 92 ALA A C 1
ATOM 740 O O . ALA A 1 92 ? -15.271 -5.202 33.819 1.00 85.19 92 ALA A O 1
ATOM 741 N N . VAL A 1 93 ? -14.295 -5.336 31.814 1.00 86.31 93 VAL A N 1
ATOM 742 C CA . VAL A 1 93 ? -14.169 -6.807 31.833 1.00 86.31 93 VAL A CA 1
ATOM 743 C C . VAL A 1 93 ? -13.260 -7.280 32.971 1.00 86.31 93 VAL A C 1
ATOM 745 O O . VAL A 1 93 ? -13.576 -8.263 33.639 1.00 86.31 93 VAL A O 1
ATOM 748 N N . THR A 1 94 ? -12.150 -6.583 33.218 1.00 87.12 94 THR A N 1
ATOM 749 C CA . THR A 1 94 ? -11.219 -6.919 34.307 1.00 87.12 94 THR A CA 1
ATOM 750 C C . THR A 1 94 ? -11.853 -6.685 35.677 1.00 87.12 94 THR A C 1
ATOM 752 O O . THR A 1 94 ? -11.665 -7.493 36.582 1.00 87.12 94 THR A O 1
ATOM 755 N N . GLU A 1 95 ? -12.629 -5.614 35.841 1.00 83.69 95 GLU A N 1
ATOM 756 C CA . GLU A 1 95 ? -13.363 -5.314 37.074 1.00 83.69 95 GLU A CA 1
ATOM 757 C C . GLU A 1 95 ? -14.463 -6.340 37.345 1.00 83.69 95 GLU A C 1
ATOM 759 O O . GLU A 1 95 ? -14.555 -6.848 38.461 1.00 83.69 95 GLU A O 1
ATOM 764 N N . ILE A 1 96 ? -15.219 -6.735 36.316 1.00 80.06 96 ILE A N 1
ATOM 765 C CA . ILE A 1 96 ? -16.186 -7.837 36.398 1.00 80.06 96 ILE A CA 1
ATOM 766 C C . ILE A 1 96 ? -15.479 -9.132 36.820 1.00 80.06 96 ILE A C 1
ATOM 768 O O . ILE A 1 96 ? -15.926 -9.799 37.753 1.00 80.06 96 ILE A O 1
ATOM 772 N N . ALA A 1 97 ? -14.358 -9.482 36.180 1.00 81.50 97 ALA A N 1
ATOM 773 C CA . ALA A 1 97 ? -13.594 -10.686 36.507 1.00 81.50 97 ALA A CA 1
ATOM 774 C C . ALA A 1 97 ? -13.043 -10.653 37.941 1.00 81.50 97 ALA A C 1
ATOM 776 O O . ALA A 1 97 ? -13.143 -11.647 38.660 1.00 81.50 97 ALA A O 1
ATOM 777 N N . ARG A 1 98 ? -12.525 -9.501 38.390 1.00 79.69 98 ARG A N 1
ATOM 778 C CA . ARG A 1 98 ? -12.063 -9.295 39.769 1.00 79.69 98 ARG A CA 1
ATOM 779 C C . ARG A 1 98 ? -13.213 -9.420 40.768 1.00 79.69 98 ARG A C 1
ATOM 781 O O . ARG A 1 98 ? -13.040 -10.082 41.784 1.00 79.69 98 ARG A O 1
ATOM 788 N N . GLY A 1 99 ? -14.380 -8.844 40.478 1.00 75.62 99 GLY A N 1
ATOM 789 C CA . GLY A 1 99 ? -15.572 -8.975 41.321 1.00 75.62 99 GLY A CA 1
ATOM 790 C C . GLY A 1 99 ? -16.063 -10.424 41.440 1.00 75.62 99 GLY A C 1
ATOM 791 O O . GLY A 1 99 ? -16.482 -10.852 42.515 1.00 75.62 99 GLY A O 1
ATOM 792 N N . ILE A 1 100 ? -15.960 -11.211 40.363 1.00 75.38 100 ILE A N 1
ATOM 793 C CA . ILE A 1 100 ? -16.276 -12.650 40.368 1.00 75.38 100 ILE A CA 1
ATOM 794 C C . ILE A 1 100 ? -15.236 -13.447 41.174 1.00 75.38 100 ILE A C 1
ATOM 796 O O . ILE A 1 100 ? -15.618 -14.296 41.978 1.00 75.38 100 ILE A O 1
ATOM 800 N N . ALA A 1 101 ? -13.942 -13.173 40.996 1.00 69.62 101 ALA A N 1
ATOM 801 C CA . ALA A 1 101 ? -12.865 -13.864 41.709 1.00 69.62 101 ALA A CA 1
ATOM 802 C C . ALA A 1 101 ? -12.874 -13.563 43.218 1.00 69.62 101 ALA A C 1
ATOM 804 O O . ALA A 1 101 ? -12.793 -14.484 44.026 1.00 69.62 101 ALA A O 1
ATOM 805 N N . ALA A 1 102 ? -13.080 -12.298 43.604 1.00 67.00 102 ALA A N 1
ATOM 806 C CA . ALA A 1 102 ? -13.223 -11.897 45.004 1.00 67.00 102 ALA A CA 1
ATOM 807 C C . ALA A 1 102 ? -14.393 -12.621 45.689 1.00 67.00 102 ALA A C 1
ATOM 809 O O . ALA A 1 102 ? -14.301 -12.988 46.856 1.00 67.00 102 ALA A O 1
ATOM 810 N N . ARG A 1 103 ? -15.479 -12.908 44.955 1.00 62.44 103 ARG A N 1
ATOM 811 C CA . ARG A 1 103 ? -16.558 -13.762 45.463 1.00 62.44 103 ARG A CA 1
ATOM 812 C C . ARG A 1 103 ? -16.099 -15.194 45.705 1.00 62.44 103 ARG A C 1
ATOM 814 O O . ARG A 1 103 ? -16.454 -15.731 46.739 1.00 62.44 103 ARG A O 1
ATOM 821 N N . GLN A 1 104 ? -15.326 -15.814 44.816 1.00 60.31 104 GLN A N 1
ATOM 822 C CA . GLN A 1 104 ? -14.864 -17.193 45.038 1.00 60.31 104 GLN A CA 1
ATOM 823 C C . GLN A 1 104 ? -14.005 -17.343 46.304 1.00 60.31 104 GLN A C 1
ATOM 825 O O . GLN A 1 104 ? -14.123 -18.361 46.983 1.00 60.31 104 GLN A O 1
ATOM 830 N N . GLU A 1 105 ? -13.198 -16.336 46.650 1.00 57.34 105 GLU A N 1
ATOM 831 C CA . GLU A 1 105 ? -12.370 -16.347 47.867 1.00 57.34 105 GLU A CA 1
ATOM 832 C C . GLU A 1 105 ? -13.170 -16.050 49.148 1.00 57.34 105 GLU A C 1
ATOM 834 O O . GLU A 1 105 ? -12.933 -16.676 50.178 1.00 57.34 105 GLU A O 1
ATOM 839 N N . ASP A 1 106 ? -14.147 -15.140 49.092 1.00 55.50 106 ASP A N 1
ATOM 840 C CA . ASP A 1 106 ? -14.893 -14.666 50.270 1.00 55.50 106 ASP A CA 1
ATOM 841 C C . ASP A 1 106 ? -16.165 -15.510 50.560 1.00 55.50 106 ASP A C 1
ATOM 843 O O . ASP A 1 106 ? -16.750 -15.446 51.646 1.00 55.50 106 ASP A O 1
ATOM 847 N N . GLN A 1 107 ? -16.615 -16.331 49.597 1.00 52.44 107 GLN A N 1
ATOM 848 C CA . GLN A 1 107 ? -17.899 -17.041 49.661 1.00 52.44 107 GLN A CA 1
ATOM 849 C C . GLN A 1 107 ? -17.895 -18.364 50.429 1.00 52.44 107 GLN A C 1
ATOM 851 O O . GLN A 1 107 ? -18.942 -18.702 50.967 1.00 52.44 107 GLN A O 1
ATOM 856 N N . THR A 1 108 ? -16.801 -19.111 50.567 1.00 56.38 108 THR A N 1
ATOM 857 C CA . THR A 1 108 ? -16.868 -20.421 51.256 1.00 56.38 108 THR A CA 1
ATOM 858 C C . THR A 1 108 ? -17.224 -20.299 52.741 1.00 56.38 108 THR A C 1
ATOM 860 O O . THR A 1 108 ? -18.029 -21.083 53.240 1.00 56.38 108 THR A O 1
ATOM 863 N N . ALA A 1 109 ? -16.706 -19.286 53.440 1.00 55.84 109 ALA A N 1
ATOM 864 C CA . ALA A 1 109 ? -17.022 -19.051 54.852 1.00 55.84 109 ALA A CA 1
ATOM 865 C C . ALA A 1 109 ? -18.321 -18.245 55.049 1.00 55.84 109 ALA A C 1
ATOM 867 O O . ALA A 1 109 ? -19.143 -18.584 55.901 1.00 55.84 109 ALA A O 1
ATOM 868 N N . LYS A 1 110 ? -18.554 -17.201 54.238 1.00 55.44 110 LYS A N 1
ATOM 869 C CA . LYS A 1 110 ? -19.741 -16.337 54.374 1.00 55.44 110 LYS A CA 1
ATOM 870 C C . LYS A 1 110 ? -21.018 -16.964 53.806 1.00 55.44 110 LYS A C 1
ATOM 872 O O . LYS A 1 110 ? -22.082 -16.711 54.360 1.00 55.44 110 LYS A O 1
ATOM 877 N N . GLN A 1 111 ? -20.949 -17.813 52.771 1.00 55.25 111 GLN A N 1
ATOM 878 C CA . GLN A 1 111 ? -22.130 -18.551 52.288 1.00 55.25 111 GLN A CA 1
ATOM 879 C C . GLN A 1 111 ? -22.572 -19.621 53.280 1.00 55.25 111 GLN A C 1
ATOM 881 O O . GLN A 1 111 ? -23.772 -19.784 53.472 1.00 55.25 111 GLN A O 1
ATOM 886 N N . ALA A 1 112 ? -21.635 -20.309 53.942 1.00 58.41 112 ALA A N 1
ATOM 887 C CA . ALA A 1 112 ? -21.976 -21.248 55.008 1.00 58.41 112 ALA A CA 1
ATOM 888 C C . ALA A 1 112 ? -22.747 -20.544 56.140 1.00 58.41 112 ALA A C 1
ATOM 890 O O . ALA A 1 112 ? -23.788 -21.034 56.571 1.00 58.41 112 ALA A O 1
ATOM 891 N N . GLN A 1 113 ? -22.299 -19.351 56.547 1.00 61.12 113 GLN A N 1
ATOM 892 C CA . GLN A 1 113 ? -22.964 -18.543 57.573 1.00 61.12 113 GLN A CA 1
ATOM 893 C C . GLN A 1 113 ? -24.317 -17.967 57.103 1.00 61.12 113 GLN A C 1
ATOM 895 O O . GLN A 1 113 ? -25.303 -18.034 57.826 1.00 61.12 113 GLN A O 1
ATOM 900 N N . ALA A 1 114 ? -24.406 -17.450 55.873 1.00 60.56 114 ALA A N 1
ATOM 901 C CA . ALA A 1 114 ? -25.636 -16.854 55.340 1.00 60.56 114 ALA A CA 1
ATOM 902 C C . ALA A 1 114 ? -26.750 -17.886 55.071 1.00 60.56 114 ALA A C 1
ATOM 904 O O . ALA A 1 114 ? -27.927 -17.567 55.249 1.00 60.56 114 ALA A O 1
ATOM 905 N N . ILE A 1 115 ? -26.390 -19.122 54.690 1.00 59.69 115 ILE A N 1
ATOM 906 C CA . ILE A 1 115 ? -27.324 -20.257 54.577 1.00 59.69 115 ILE A CA 1
ATOM 907 C C . ILE A 1 115 ? -27.842 -20.665 55.964 1.00 59.69 115 ILE A C 1
ATOM 909 O O . ILE A 1 115 ? -29.032 -20.942 56.101 1.00 59.69 115 ILE A O 1
ATOM 913 N N . LEU A 1 116 ? -26.978 -20.663 56.988 1.00 63.53 116 LEU A N 1
ATOM 914 C CA . LEU A 1 116 ? -27.370 -20.925 58.379 1.00 63.53 116 LEU A CA 1
ATOM 915 C C . LEU A 1 116 ? -28.301 -19.836 58.944 1.00 63.53 116 LEU A C 1
ATOM 917 O O . LEU A 1 116 ? -29.221 -20.159 59.691 1.00 63.53 116 LEU A O 1
ATOM 921 N N . ASP A 1 117 ? -28.112 -18.578 58.543 1.00 70.88 117 ASP A N 1
ATOM 922 C CA . ASP A 1 117 ? -28.879 -17.425 59.040 1.00 70.88 117 ASP A CA 1
ATOM 923 C C . ASP A 1 117 ? -30.123 -17.075 58.193 1.00 70.88 117 ASP A C 1
ATOM 925 O O . ASP A 1 117 ? -30.833 -16.112 58.500 1.00 70.88 117 ASP A O 1
ATOM 929 N N . GLY A 1 118 ? -30.404 -17.820 57.117 1.00 51.12 118 GLY A N 1
ATOM 930 C CA . GLY A 1 118 ? -31.597 -17.639 56.277 1.00 51.12 118 GLY A CA 1
ATOM 931 C C . GLY A 1 118 ? -31.653 -16.323 55.487 1.00 51.12 118 GLY A C 1
ATOM 932 O O . GLY A 1 118 ? -32.741 -15.881 55.114 1.00 51.12 118 GLY A O 1
ATOM 933 N N . ARG A 1 119 ? -30.510 -15.673 55.228 1.00 53.75 119 ARG A N 1
ATOM 934 C CA . ARG A 1 119 ? -30.442 -14.389 54.502 1.00 53.75 119 ARG A CA 1
ATOM 935 C C . ARG A 1 119 ? -30.112 -14.597 53.023 1.00 53.75 119 ARG A C 1
ATOM 937 O O . ARG A 1 119 ? -29.263 -15.412 52.674 1.00 53.75 119 ARG A O 1
ATOM 944 N N . ALA A 1 120 ? -30.760 -13.830 52.145 1.00 52.19 120 ALA A N 1
ATOM 945 C CA . ALA A 1 120 ? -30.423 -13.809 50.723 1.00 52.19 120 ALA A CA 1
ATOM 946 C C . ALA A 1 120 ? -29.054 -13.140 50.508 1.00 52.19 120 ALA A C 1
ATOM 948 O O . ALA A 1 120 ? -28.771 -12.102 51.100 1.00 52.19 120 ALA A O 1
ATOM 949 N N . ASN A 1 121 ? -28.211 -13.727 49.653 1.00 54.47 121 ASN A N 1
ATOM 950 C CA . ASN A 1 121 ? -26.912 -13.151 49.296 1.00 54.47 121 ASN A CA 1
ATOM 951 C C . ASN A 1 121 ? -27.095 -11.770 48.641 1.00 54.47 121 ASN A C 1
ATOM 953 O O . ASN A 1 121 ? -27.737 -11.667 47.594 1.00 54.47 121 ASN A O 1
ATOM 957 N N . GLU A 1 122 ? -26.491 -10.730 49.218 1.00 50.91 122 GLU A N 1
ATOM 958 C CA . GLU A 1 122 ? -26.508 -9.376 48.657 1.00 50.91 122 GLU A CA 1
ATOM 959 C C . GLU A 1 122 ? -25.738 -9.328 47.322 1.00 50.91 122 GLU A C 1
ATOM 961 O O . GLU A 1 122 ? -24.626 -9.853 47.165 1.00 50.91 122 GLU A O 1
ATOM 966 N N . ALA A 1 123 ? -26.363 -8.737 46.301 1.00 53.25 123 ALA A N 1
ATOM 967 C CA . ALA A 1 123 ? -25.720 -8.504 45.015 1.00 53.25 123 ALA A CA 1
ATOM 968 C C . ALA A 1 123 ? -24.623 -7.434 45.162 1.00 53.25 123 ALA A C 1
ATOM 970 O O . ALA A 1 123 ? -24.789 -6.481 45.913 1.00 53.25 123 ALA A O 1
ATOM 971 N N . PHE A 1 124 ? -23.505 -7.585 44.440 1.00 58.66 124 PHE A N 1
ATOM 972 C CA . PHE A 1 124 ? -22.478 -6.542 44.358 1.00 58.66 124 PHE A CA 1
ATOM 973 C C . PHE A 1 124 ? -23.102 -5.271 43.765 1.00 58.66 124 PHE A C 1
ATOM 975 O O . PHE A 1 124 ? -23.636 -5.313 42.650 1.00 58.66 124 PHE A O 1
ATOM 982 N N . GLU A 1 125 ? -23.038 -4.167 44.507 1.00 58.16 125 GLU A N 1
ATOM 983 C CA . GLU A 1 125 ? -23.473 -2.848 44.046 1.00 58.16 125 GLU A CA 1
ATOM 984 C C . GLU A 1 125 ? -22.675 -2.466 42.788 1.00 58.16 125 GLU A C 1
ATOM 986 O O . GLU A 1 125 ? -21.447 -2.473 42.795 1.00 58.16 125 GLU A O 1
ATOM 991 N N . GLY A 1 126 ? -23.365 -2.213 41.673 1.00 64.00 126 GLY A N 1
ATOM 992 C CA . GLY A 1 126 ? -22.732 -1.849 40.397 1.00 64.00 126 GLY A CA 1
ATOM 993 C C . GLY A 1 126 ? -22.393 -3.007 39.442 1.00 64.00 126 GLY A C 1
ATOM 994 O O . GLY A 1 126 ? -21.897 -2.751 38.349 1.00 64.00 126 GLY A O 1
ATOM 995 N N . PHE A 1 127 ? -22.687 -4.279 39.759 1.00 73.12 127 PHE A N 1
ATOM 996 C CA . PHE A 1 127 ? -22.385 -5.403 38.840 1.00 73.12 127 PHE A CA 1
ATOM 997 C C . PHE A 1 127 ? -23.215 -5.353 37.552 1.00 73.12 127 PHE A C 1
ATOM 999 O O . PHE A 1 127 ? -22.694 -5.525 36.449 1.00 73.12 127 PHE A O 1
ATOM 1006 N N . GLU A 1 128 ? -24.520 -5.117 37.694 1.00 78.25 128 GLU A N 1
ATOM 1007 C CA . GLU A 1 128 ? -25.426 -4.965 36.553 1.00 78.25 128 GLU A CA 1
ATOM 1008 C C . GLU A 1 128 ? -25.114 -3.685 35.764 1.00 78.25 128 GLU A C 1
ATOM 1010 O O . GLU A 1 128 ? -25.196 -3.676 34.536 1.00 78.25 128 GLU A O 1
ATOM 1015 N N . GLU A 1 129 ? -24.642 -2.635 36.443 1.00 82.81 129 GLU A N 1
ATOM 1016 C CA . GLU A 1 129 ? -24.174 -1.408 35.798 1.00 82.81 129 GLU A CA 1
ATOM 1017 C C . GLU A 1 129 ? -22.916 -1.665 34.953 1.00 82.81 129 GLU A C 1
ATOM 1019 O O . GLU A 1 129 ? -22.910 -1.341 33.764 1.00 82.81 129 GLU A O 1
ATOM 1024 N N . LEU A 1 130 ? -21.913 -2.367 35.490 1.00 81.94 130 LEU A N 1
ATOM 1025 C CA . LEU A 1 130 ? -20.707 -2.774 34.757 1.00 81.94 130 LEU A CA 1
ATOM 1026 C C . LEU A 1 130 ? -21.019 -3.690 33.566 1.00 81.94 130 LEU A C 1
ATOM 1028 O O . LEU A 1 130 ? -20.445 -3.523 32.488 1.00 81.94 130 LEU A O 1
ATOM 1032 N N . LYS A 1 131 ? -21.961 -4.632 33.708 1.00 82.75 131 LYS A N 1
ATOM 1033 C CA . LYS A 1 131 ? -22.436 -5.456 32.582 1.00 82.75 131 LYS A CA 1
ATOM 1034 C C . LYS A 1 131 ? -23.119 -4.618 31.505 1.00 82.75 131 LYS A C 1
ATOM 1036 O O . LYS A 1 131 ? -22.872 -4.825 30.314 1.00 82.75 131 LYS A O 1
ATOM 1041 N N . SER A 1 132 ? -23.960 -3.665 31.903 1.00 86.81 132 SER A N 1
ATOM 1042 C CA . SER A 1 132 ? -24.618 -2.750 30.967 1.00 86.81 132 SER A CA 1
ATOM 1043 C C . SER A 1 132 ? -23.594 -1.873 30.230 1.00 86.81 132 SER A C 1
ATOM 1045 O O . SER A 1 132 ? -23.679 -1.701 29.010 1.00 86.81 132 SER A O 1
ATOM 1047 N N . GLN A 1 133 ? -22.558 -1.412 30.938 1.00 89.12 133 GLN A N 1
ATOM 1048 C CA . GLN A 1 133 ? -21.439 -0.656 30.385 1.00 89.12 133 GLN A CA 1
ATOM 1049 C C . GLN A 1 133 ? -20.626 -1.509 29.405 1.00 89.12 133 GLN A C 1
ATOM 1051 O O . GLN A 1 133 ? -20.343 -1.058 28.293 1.00 89.12 133 GLN A O 1
ATOM 1056 N N . GLN A 1 134 ? -20.317 -2.760 29.757 1.00 89.88 134 GLN A N 1
ATOM 1057 C CA . GLN A 1 134 ? -19.643 -3.717 28.877 1.00 89.88 134 GLN A CA 1
ATOM 1058 C C . GLN A 1 134 ? -20.436 -3.933 27.578 1.00 89.88 134 GLN A C 1
ATOM 1060 O O . GLN A 1 134 ? -19.856 -3.906 26.486 1.00 89.88 134 GLN A O 1
ATOM 1065 N N . ALA A 1 135 ? -21.755 -4.124 27.673 1.00 90.12 135 ALA A N 1
ATOM 1066 C CA . ALA A 1 135 ? -22.624 -4.312 26.513 1.00 90.12 135 ALA A CA 1
ATOM 1067 C C . ALA A 1 135 ? -22.655 -3.062 25.616 1.00 90.12 135 ALA A C 1
ATOM 1069 O O . ALA A 1 135 ? -22.502 -3.172 24.395 1.00 90.12 135 ALA A O 1
ATOM 1070 N N . ARG A 1 136 ? -22.772 -1.869 26.214 1.00 93.44 136 ARG A N 1
ATOM 1071 C CA . ARG A 1 136 ? -22.746 -0.585 25.498 1.00 93.44 136 ARG A CA 1
ATOM 1072 C C . ARG A 1 136 ? -21.419 -0.361 24.771 1.00 93.44 136 ARG A C 1
ATOM 1074 O O . ARG A 1 136 ? -21.437 -0.056 23.579 1.00 93.44 136 ARG A O 1
ATOM 1081 N N . LEU A 1 137 ? -20.290 -0.557 25.451 1.00 92.75 137 LEU A N 1
ATOM 1082 C CA . LEU A 1 137 ? -18.952 -0.418 24.866 1.00 92.75 137 LEU A CA 1
ATOM 1083 C C . LEU A 1 137 ? -18.732 -1.430 23.737 1.00 92.75 137 LEU A C 1
ATOM 1085 O O . LEU A 1 137 ? -18.257 -1.070 22.663 1.00 92.75 137 LEU A O 1
ATOM 1089 N N . SER A 1 138 ? -19.162 -2.679 23.925 1.00 91.38 138 SER A N 1
ATOM 1090 C CA . SER A 1 138 ? -19.080 -3.712 22.883 1.00 91.38 138 SER A CA 1
ATOM 1091 C C . SER A 1 138 ? -19.879 -3.332 21.633 1.00 91.38 138 SER A C 1
ATOM 1093 O O . SER A 1 138 ? -19.411 -3.530 20.511 1.00 91.38 138 SER A O 1
ATOM 1095 N N . GLN A 1 139 ? -21.071 -2.753 21.803 1.00 94.56 139 GLN A N 1
ATOM 1096 C CA . GLN A 1 139 ? -21.877 -2.269 20.684 1.00 94.56 139 GLN A CA 1
ATOM 1097 C C . GLN A 1 139 ? -21.240 -1.050 20.001 1.00 94.56 139 GLN A C 1
ATOM 1099 O O . GLN A 1 139 ? -21.189 -1.001 18.772 1.00 94.56 139 GLN A O 1
ATOM 1104 N N . GLN A 1 140 ? -20.698 -0.098 20.766 1.00 93.31 140 GLN A N 1
ATOM 1105 C CA . GLN A 1 140 ? -19.967 1.051 20.219 1.00 93.31 140 GLN A CA 1
ATOM 1106 C C . GLN A 1 140 ? -18.746 0.617 19.398 1.00 93.31 140 GLN A C 1
ATOM 1108 O O . GLN A 1 140 ? -18.535 1.129 18.301 1.00 93.31 140 GLN A O 1
ATOM 1113 N N . LEU A 1 141 ? -17.988 -0.382 19.859 1.00 93.81 141 LEU A N 1
ATOM 1114 C CA . LEU A 1 141 ? -16.853 -0.928 19.109 1.00 93.81 141 LEU A CA 1
ATOM 1115 C C . LEU A 1 141 ? -17.266 -1.551 17.773 1.00 93.81 141 LEU A C 1
ATOM 1117 O O . LEU A 1 141 ? -16.553 -1.386 16.781 1.00 93.81 141 LEU A O 1
ATOM 1121 N N . LYS A 1 142 ? -18.430 -2.211 17.704 1.00 95.12 142 LYS A N 1
ATOM 1122 C CA . LYS A 1 142 ? -18.977 -2.699 16.426 1.00 95.12 142 LYS A CA 1
ATOM 1123 C C . LYS A 1 142 ? -19.273 -1.544 15.471 1.00 95.12 142 LYS A C 1
ATOM 1125 O O . LYS A 1 142 ? -18.918 -1.631 14.296 1.00 95.12 142 LYS A O 1
ATOM 1130 N N . VAL A 1 143 ? -19.874 -0.462 15.972 1.00 96.44 143 VAL A N 1
ATOM 1131 C CA . VAL A 1 143 ? -20.158 0.746 15.179 1.00 96.44 143 VAL A CA 1
ATOM 1132 C C . VAL A 1 143 ? -18.861 1.374 14.666 1.00 96.44 143 VAL A C 1
ATOM 1134 O O . VAL A 1 143 ? -18.748 1.620 13.466 1.00 96.44 143 VAL A O 1
ATOM 1137 N N . TYR A 1 144 ? -17.845 1.540 15.518 1.00 95.69 144 TYR A N 1
ATOM 1138 C CA . TYR A 1 144 ? -16.529 2.023 15.084 1.00 95.69 144 TYR A CA 1
ATOM 1139 C C . TYR A 1 144 ? -15.873 1.100 14.052 1.00 95.69 144 TYR A C 1
ATOM 1141 O O . TYR A 1 144 ? -15.250 1.583 13.110 1.00 95.69 144 TYR A O 1
ATOM 1149 N N . GLY A 1 145 ? -16.039 -0.219 14.176 1.00 92.88 145 GLY A N 1
ATOM 1150 C CA . GLY A 1 145 ? -15.543 -1.182 13.191 1.00 92.88 145 GLY A CA 1
ATOM 1151 C C . GLY A 1 145 ? -16.223 -1.072 11.820 1.00 92.88 145 GLY A C 1
ATOM 1152 O O . GLY A 1 145 ? -15.590 -1.328 10.796 1.00 92.88 145 GLY A O 1
ATOM 1153 N N . VAL A 1 146 ? -17.501 -0.688 11.764 1.00 96.62 146 VAL A N 1
ATOM 1154 C CA . VAL A 1 146 ? -18.176 -0.355 10.496 1.00 96.62 146 VAL A CA 1
ATOM 1155 C C . VAL A 1 146 ? -17.665 0.983 9.965 1.00 96.62 146 VAL A C 1
ATOM 1157 O O . VAL A 1 146 ? -17.251 1.048 8.812 1.00 96.62 146 VAL A O 1
ATOM 1160 N N . ALA A 1 147 ? -17.613 2.015 10.810 1.00 94.44 147 ALA A N 1
ATOM 1161 C CA . ALA A 1 147 ? -17.160 3.349 10.423 1.00 94.44 147 ALA A CA 1
ATOM 1162 C C . ALA A 1 147 ? -15.725 3.350 9.866 1.00 94.44 147 ALA A C 1
ATOM 1164 O O . ALA A 1 147 ? -15.467 3.995 8.853 1.00 94.44 147 ALA A O 1
ATOM 1165 N N . LEU A 1 148 ? -14.808 2.582 10.471 1.00 95.12 148 LEU A N 1
ATOM 1166 C CA . LEU A 1 148 ? -13.443 2.417 9.965 1.00 95.12 148 LEU A CA 1
ATOM 1167 C C . LEU A 1 148 ? -13.418 1.792 8.575 1.00 95.12 148 LEU A C 1
ATOM 1169 O O . LEU A 1 148 ? -12.725 2.312 7.711 1.00 95.12 148 LEU A O 1
ATOM 1173 N N . ARG A 1 149 ? -14.187 0.722 8.343 1.00 95.06 149 ARG A N 1
ATOM 1174 C CA . ARG A 1 149 ? -14.243 0.066 7.029 1.00 95.06 149 ARG A CA 1
ATOM 1175 C C . ARG A 1 149 ? -14.785 1.000 5.954 1.00 95.06 149 ARG A C 1
ATOM 1177 O O . ARG A 1 149 ? -14.216 1.074 4.870 1.00 95.06 149 ARG A O 1
ATOM 1184 N N . THR A 1 150 ? -15.842 1.747 6.264 1.00 95.44 150 THR A N 1
ATOM 1185 C CA . THR A 1 150 ? -16.380 2.761 5.349 1.00 95.44 150 THR A CA 1
ATOM 1186 C C . THR A 1 150 ? -15.328 3.823 5.038 1.00 95.44 150 THR A C 1
ATOM 1188 O O . THR A 1 150 ? -15.093 4.136 3.874 1.00 95.44 150 THR A O 1
ATOM 1191 N N . GLN A 1 151 ? -14.642 4.335 6.061 1.00 94.00 151 GLN A N 1
ATOM 1192 C CA . GLN A 1 151 ? -13.624 5.367 5.880 1.00 94.00 151 GLN A CA 1
ATOM 1193 C C . GLN A 1 151 ? -12.377 4.846 5.145 1.00 94.00 151 GLN A C 1
ATOM 1195 O O . GLN A 1 151 ? -11.753 5.587 4.390 1.00 94.00 151 GLN A O 1
ATOM 1200 N N . GLU A 1 152 ? -12.015 3.576 5.326 1.00 92.56 152 GLU A N 1
ATOM 1201 C CA . GLU A 1 152 ? -10.964 2.908 4.553 1.00 92.56 152 GLU A CA 1
ATOM 1202 C C . GLU A 1 152 ? -11.320 2.817 3.070 1.00 92.56 152 GLU A C 1
ATOM 1204 O O . GLU A 1 152 ? -10.450 3.069 2.239 1.00 92.56 152 GLU A O 1
ATOM 1209 N N . GLY A 1 153 ? -12.588 2.548 2.745 1.00 92.81 153 GLY A N 1
ATOM 1210 C CA . GLY A 1 153 ? -13.100 2.620 1.375 1.00 92.81 153 GLY A CA 1
ATOM 1211 C C . GLY A 1 153 ? -12.918 4.009 0.761 1.00 92.81 153 GLY A C 1
ATOM 1212 O O . GLY A 1 153 ? -12.329 4.123 -0.307 1.00 92.81 153 GLY A O 1
ATOM 1213 N N . VAL A 1 154 ? -13.314 5.065 1.480 1.00 94.56 154 VAL A N 1
ATOM 1214 C CA . VAL A 1 154 ? -13.161 6.462 1.020 1.00 94.56 154 VAL A CA 1
ATOM 1215 C C . VAL A 1 154 ? -11.691 6.824 0.779 1.00 94.56 154 VAL A C 1
ATOM 1217 O O . VAL A 1 154 ? -11.342 7.394 -0.251 1.00 94.56 154 VAL A O 1
ATOM 1220 N N . VAL A 1 155 ? -10.796 6.479 1.710 1.00 93.19 155 VAL A N 1
ATOM 1221 C CA . VAL A 1 155 ? -9.354 6.741 1.550 1.00 93.19 155 VAL A CA 1
ATOM 1222 C C . VAL A 1 155 ? -8.775 5.961 0.364 1.00 93.19 155 VAL A C 1
ATOM 1224 O O . VAL A 1 155 ? -7.893 6.471 -0.330 1.00 93.19 155 VAL A O 1
ATOM 1227 N N . ALA A 1 156 ? -9.243 4.732 0.131 1.00 91.50 156 ALA A N 1
ATOM 1228 C CA . ALA A 1 156 ? -8.814 3.914 -0.999 1.00 91.50 156 ALA A CA 1
ATOM 1229 C C . ALA A 1 156 ? -9.303 4.475 -2.342 1.00 91.50 156 ALA A C 1
ATOM 1231 O O . ALA A 1 156 ? -8.528 4.486 -3.295 1.00 91.50 156 ALA A O 1
ATOM 1232 N N . GLU A 1 157 ? -10.532 4.982 -2.402 1.00 92.75 157 GLU A N 1
ATOM 1233 C CA . GLU A 1 157 ? -11.109 5.623 -3.587 1.00 92.75 157 GLU A CA 1
ATOM 1234 C C . GLU A 1 157 ? -10.323 6.880 -3.974 1.00 92.75 157 GLU A C 1
ATOM 1236 O O . GLU A 1 157 ? -9.764 6.929 -5.068 1.00 92.75 157 GLU A O 1
ATOM 1241 N N . ILE A 1 158 ? -10.126 7.812 -3.031 1.00 90.75 158 ILE A N 1
ATOM 1242 C CA . ILE A 1 158 ? -9.315 9.022 -3.259 1.00 90.75 158 ILE A CA 1
ATOM 1243 C C . ILE A 1 158 ? -7.898 8.637 -3.701 1.00 90.75 158 ILE A C 1
ATOM 1245 O O . ILE A 1 158 ? -7.346 9.209 -4.638 1.00 90.75 158 ILE A O 1
ATOM 1249 N N . ARG A 1 159 ? -7.283 7.636 -3.055 1.00 90.62 159 ARG A N 1
ATOM 1250 C CA . ARG A 1 159 ? -5.956 7.152 -3.460 1.00 90.62 159 ARG A CA 1
ATOM 1251 C C . ARG A 1 159 ? -5.962 6.626 -4.892 1.00 90.62 159 ARG A C 1
ATOM 1253 O O . ARG A 1 159 ? -5.015 6.905 -5.620 1.00 90.62 159 ARG A O 1
ATOM 1260 N N . SER A 1 160 ? -6.972 5.847 -5.267 1.00 88.44 160 SER A N 1
ATOM 1261 C CA . SER A 1 160 ? -7.096 5.274 -6.605 1.00 88.44 160 SER A CA 1
ATOM 1262 C C . SER A 1 160 ? -7.193 6.375 -7.655 1.00 88.44 160 SER A C 1
ATOM 1264 O O . SER A 1 160 ? -6.425 6.364 -8.613 1.00 88.44 160 SER A O 1
ATOM 1266 N N . GLU A 1 161 ? -8.052 7.368 -7.440 1.00 88.50 161 GLU A N 1
ATOM 1267 C CA . GLU A 1 161 ? -8.194 8.519 -8.337 1.00 88.50 161 GLU A CA 1
ATOM 1268 C C . GLU A 1 161 ? -6.868 9.271 -8.499 1.00 88.50 161 GLU A C 1
ATOM 1270 O O . GLU A 1 161 ? -6.372 9.439 -9.611 1.00 88.50 161 GLU A O 1
ATOM 1275 N N . ARG A 1 162 ? -6.216 9.626 -7.385 1.00 85.38 162 ARG A N 1
ATOM 1276 C CA . ARG A 1 162 ? -4.931 10.347 -7.410 1.00 85.38 162 ARG A CA 1
ATOM 1277 C C . ARG A 1 162 ? -3.778 9.511 -7.964 1.00 85.38 162 ARG A C 1
ATOM 1279 O O . ARG A 1 162 ? -2.787 10.068 -8.433 1.00 85.38 162 ARG A O 1
ATOM 1286 N N . SER A 1 163 ? -3.876 8.181 -7.911 1.00 82.94 163 SER A N 1
ATOM 1287 C CA . SER A 1 163 ? -2.854 7.292 -8.471 1.00 82.94 163 SER A CA 1
ATOM 1288 C C . SER A 1 163 ? -2.825 7.316 -9.997 1.00 82.94 163 SER A C 1
ATOM 1290 O O . SER A 1 163 ? -1.753 7.134 -10.570 1.00 82.94 163 SER A O 1
ATOM 1292 N N . ILE A 1 164 ? -3.961 7.598 -10.644 1.00 83.94 164 ILE A N 1
ATOM 1293 C CA . ILE A 1 164 ? -4.043 7.764 -12.099 1.00 83.94 164 ILE A CA 1
ATOM 1294 C C . ILE A 1 164 ? -3.268 9.018 -12.507 1.00 83.94 164 ILE A C 1
ATOM 1296 O O . ILE A 1 164 ? -2.354 8.921 -13.323 1.00 83.94 164 ILE A O 1
ATOM 1300 N N . ASP A 1 165 ? -3.540 10.151 -11.854 1.00 81.56 165 ASP A N 1
ATOM 1301 C CA . ASP A 1 165 ? -2.830 11.414 -12.098 1.00 81.56 165 ASP A CA 1
ATOM 1302 C C . ASP A 1 165 ? -1.314 11.265 -11.876 1.00 81.56 165 ASP A C 1
ATOM 1304 O O . ASP A 1 165 ? -0.495 11.733 -12.669 1.00 81.56 165 ASP A O 1
ATOM 1308 N N . ALA A 1 166 ? -0.921 10.570 -10.802 1.00 83.38 166 ALA A N 1
ATOM 1309 C CA . ALA A 1 166 ? 0.482 10.292 -10.508 1.00 83.38 166 ALA A CA 1
ATOM 1310 C C . ALA A 1 166 ? 1.131 9.395 -11.576 1.00 83.38 166 ALA A C 1
ATOM 1312 O O . ALA A 1 166 ? 2.271 9.641 -11.976 1.00 83.38 166 ALA A O 1
ATOM 1313 N N . ALA A 1 167 ? 0.419 8.371 -12.052 1.00 83.25 167 ALA A N 1
ATOM 1314 C CA . ALA A 1 167 ? 0.898 7.493 -13.113 1.00 83.25 167 ALA A CA 1
ATOM 1315 C C . ALA A 1 167 ? 1.050 8.246 -14.442 1.00 83.25 167 ALA A C 1
ATOM 1317 O O . ALA A 1 167 ? 2.064 8.077 -15.120 1.00 83.25 167 ALA A O 1
ATOM 1318 N N . ASP A 1 168 ? 0.098 9.114 -14.789 1.00 84.75 168 ASP A N 1
ATOM 1319 C CA . ASP A 1 168 ? 0.167 9.981 -15.967 1.00 84.75 168 ASP A CA 1
ATOM 1320 C C . ASP A 1 168 ? 1.364 10.941 -15.887 1.00 84.75 168 ASP A C 1
ATOM 1322 O O . ASP A 1 168 ? 2.124 11.058 -16.852 1.00 84.75 168 ASP A O 1
ATOM 1326 N N . ALA A 1 169 ? 1.595 11.561 -14.726 1.00 82.38 169 ALA A N 1
ATOM 1327 C CA . ALA A 1 169 ? 2.738 12.447 -14.500 1.00 82.38 169 ALA A CA 1
ATOM 1328 C C . ALA A 1 169 ? 4.089 11.714 -14.602 1.00 82.38 169 ALA A C 1
ATOM 1330 O O . ALA A 1 169 ? 5.070 12.278 -15.095 1.00 82.38 169 ALA A O 1
ATOM 1331 N N . MET A 1 170 ? 4.148 10.452 -14.164 1.00 82.25 170 MET A N 1
ATOM 1332 C CA . MET A 1 170 ? 5.356 9.622 -14.217 1.00 82.25 170 MET A CA 1
ATOM 1333 C C . MET A 1 170 ? 5.597 8.948 -15.568 1.00 82.25 170 MET A C 1
ATOM 1335 O O . MET A 1 170 ? 6.746 8.610 -15.870 1.00 82.25 170 MET A O 1
ATOM 1339 N N . ARG A 1 171 ? 4.555 8.761 -16.386 1.00 84.88 171 ARG A N 1
ATOM 1340 C CA . ARG A 1 171 ? 4.626 8.081 -17.687 1.00 84.88 171 ARG A CA 1
ATOM 1341 C C . ARG A 1 171 ? 5.796 8.546 -18.565 1.00 84.88 171 ARG A C 1
ATOM 1343 O O . ARG A 1 171 ? 6.555 7.671 -18.980 1.00 84.88 171 ARG A O 1
ATOM 1350 N N . PRO A 1 172 ? 6.024 9.852 -18.818 1.00 84.06 172 PRO A N 1
ATOM 1351 C CA . PRO A 1 172 ? 7.121 10.281 -19.689 1.00 84.06 172 PRO A CA 1
ATOM 1352 C C . PRO A 1 172 ? 8.503 9.954 -19.108 1.00 84.06 172 PRO A C 1
ATOM 1354 O O . PRO A 1 172 ? 9.387 9.504 -19.832 1.00 84.06 172 PRO A O 1
ATOM 1357 N N . ALA A 1 173 ? 8.692 10.127 -17.796 1.00 81.94 173 ALA A N 1
ATOM 1358 C CA . ALA A 1 173 ? 9.958 9.804 -17.138 1.00 81.94 173 ALA A CA 1
ATOM 1359 C C . ALA A 1 173 ? 10.237 8.294 -17.166 1.00 81.94 173 ALA A C 1
ATOM 1361 O O . ALA A 1 173 ? 11.370 7.868 -17.385 1.00 81.94 173 ALA A O 1
ATOM 1362 N N . HIS A 1 174 ? 9.196 7.480 -16.984 1.00 83.19 174 HIS A N 1
ATOM 1363 C CA . HIS A 1 174 ? 9.305 6.031 -17.074 1.00 83.19 174 HIS A CA 1
ATOM 1364 C C . HIS A 1 174 ? 9.595 5.567 -18.511 1.00 83.19 174 HIS A C 1
ATOM 1366 O O . HIS A 1 174 ? 10.501 4.762 -18.709 1.00 83.19 174 HIS A O 1
ATOM 1372 N N . GLN A 1 175 ? 8.906 6.117 -19.516 1.00 84.88 175 GLN A N 1
ATOM 1373 C CA . GLN A 1 175 ? 9.176 5.834 -20.932 1.00 84.88 175 GLN A CA 1
ATOM 1374 C C . GLN A 1 175 ? 10.609 6.204 -21.332 1.00 84.88 175 GLN A C 1
ATOM 1376 O O . GLN A 1 175 ? 11.270 5.414 -22.002 1.00 84.88 175 GLN A O 1
ATOM 1381 N N . ALA A 1 176 ? 11.112 7.356 -20.879 1.00 80.94 176 ALA A N 1
ATOM 1382 C CA . ALA A 1 176 ? 12.498 7.759 -21.112 1.00 80.94 176 ALA A CA 1
ATOM 1383 C C . ALA A 1 176 ? 13.492 6.759 -20.496 1.00 80.94 176 ALA A C 1
ATOM 1385 O O . ALA A 1 176 ? 14.408 6.305 -21.175 1.00 80.94 176 ALA A O 1
ATOM 1386 N N . ALA A 1 177 ? 13.264 6.334 -19.250 1.00 81.25 177 ALA A N 1
ATOM 1387 C CA . ALA A 1 177 ? 14.111 5.333 -18.603 1.00 81.25 177 ALA A CA 1
ATOM 1388 C C . ALA A 1 177 ? 14.087 3.978 -19.336 1.00 81.25 177 ALA A C 1
ATOM 1390 O O . ALA A 1 177 ? 15.124 3.333 -19.483 1.00 81.25 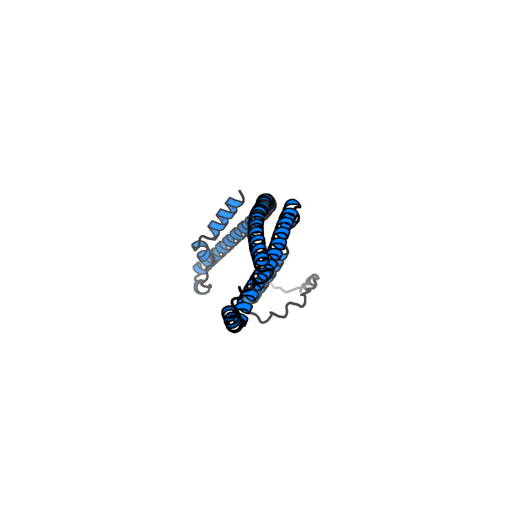177 ALA A O 1
ATOM 1391 N N . VAL A 1 178 ? 12.921 3.545 -19.824 1.00 81.75 178 VAL A N 1
ATOM 1392 C CA . VAL A 1 178 ? 12.795 2.319 -20.630 1.00 81.75 178 VAL A CA 1
ATOM 1393 C C . VAL A 1 178 ? 13.540 2.451 -21.963 1.00 81.75 178 VAL A C 1
ATOM 1395 O O . VAL A 1 178 ? 14.200 1.500 -22.383 1.00 81.75 178 VAL A O 1
ATOM 1398 N N . ALA A 1 179 ? 13.491 3.619 -22.605 1.00 78.69 179 ALA A N 1
ATOM 1399 C CA . ALA A 1 179 ? 14.251 3.887 -23.823 1.00 78.69 179 ALA A CA 1
ATOM 1400 C C . ALA A 1 179 ? 15.771 3.819 -23.579 1.00 78.69 179 ALA A C 1
ATOM 1402 O O . ALA A 1 179 ? 16.481 3.165 -24.345 1.00 78.69 179 ALA A O 1
ATOM 1403 N N . ASP A 1 180 ? 16.266 4.399 -22.482 1.00 80.25 180 ASP A N 1
ATOM 1404 C CA . ASP A 1 180 ? 17.683 4.322 -22.101 1.00 80.25 180 ASP A CA 1
ATOM 1405 C C . ASP A 1 180 ? 18.133 2.872 -21.861 1.00 80.25 180 ASP A C 1
ATOM 1407 O O . ASP A 1 180 ? 19.210 2.463 -22.306 1.00 80.25 180 ASP A O 1
ATOM 1411 N N . ILE A 1 181 ? 17.291 2.061 -21.206 1.00 78.00 181 ILE A N 1
ATOM 1412 C CA . ILE A 1 181 ? 17.542 0.625 -21.015 1.00 78.00 181 ILE A CA 1
ATOM 1413 C C . ILE A 1 181 ? 17.638 -0.088 -22.367 1.00 78.00 181 ILE A C 1
ATOM 1415 O O . ILE A 1 181 ? 18.558 -0.880 -22.572 1.00 78.00 181 ILE A O 1
ATOM 1419 N N . ALA A 1 182 ? 16.728 0.200 -23.301 1.00 79.06 182 ALA A N 1
ATOM 1420 C CA . ALA A 1 182 ? 16.752 -0.403 -24.632 1.00 79.06 182 ALA A CA 1
ATOM 1421 C C . ALA A 1 182 ? 18.055 -0.081 -25.382 1.00 79.06 182 ALA A C 1
ATOM 1423 O O . ALA A 1 182 ? 18.660 -0.971 -25.982 1.00 79.06 182 ALA A O 1
ATOM 1424 N N . VAL A 1 183 ? 18.527 1.168 -25.301 1.00 81.38 183 VAL A N 1
ATOM 1425 C CA . VAL A 1 183 ? 19.803 1.592 -25.898 1.00 81.38 183 VAL A CA 1
ATOM 1426 C C . VAL A 1 183 ? 20.981 0.851 -25.262 1.00 81.38 183 VAL A C 1
ATOM 1428 O O . VAL A 1 183 ? 21.842 0.345 -25.982 1.00 81.38 183 VAL A O 1
ATOM 1431 N N . ALA A 1 184 ? 21.013 0.730 -23.934 1.00 79.69 184 ALA A N 1
ATOM 1432 C CA . ALA A 1 184 ? 22.073 0.004 -23.235 1.00 79.69 184 ALA A CA 1
ATOM 1433 C C . ALA A 1 184 ? 22.102 -1.491 -23.610 1.00 79.69 184 ALA A C 1
ATOM 1435 O O . ALA A 1 184 ? 23.176 -2.061 -23.811 1.00 79.69 184 ALA A O 1
ATOM 1436 N N . VAL A 1 185 ? 20.932 -2.119 -23.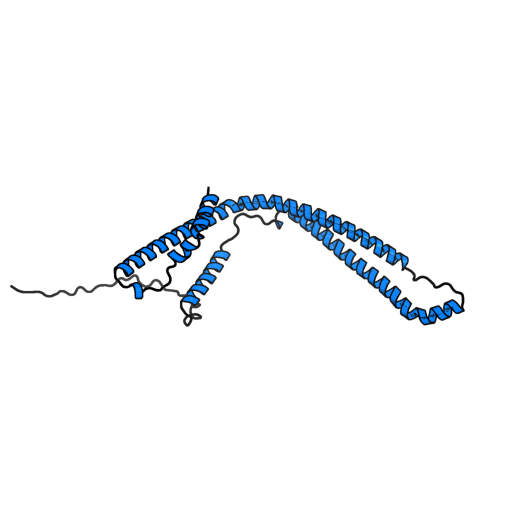762 1.00 81.00 185 VAL A N 1
ATOM 1437 C CA . VAL A 1 185 ? 20.809 -3.508 -24.235 1.00 81.00 185 VAL A CA 1
ATOM 1438 C C . VAL A 1 185 ? 21.349 -3.656 -25.660 1.00 81.00 185 VAL A C 1
ATOM 1440 O O . VAL A 1 185 ? 22.107 -4.590 -25.930 1.00 81.00 185 VAL A O 1
ATOM 1443 N N . ALA A 1 186 ? 21.034 -2.718 -26.558 1.00 78.94 186 ALA A N 1
ATOM 1444 C CA . ALA A 1 186 ? 21.560 -2.725 -27.923 1.00 78.94 186 ALA A CA 1
ATOM 1445 C C . ALA A 1 186 ? 23.095 -2.577 -27.957 1.00 78.94 186 ALA A C 1
ATOM 1447 O O . ALA A 1 186 ? 23.773 -3.325 -28.662 1.00 78.94 186 ALA A O 1
ATOM 1448 N N . GLN A 1 187 ? 23.658 -1.679 -27.142 1.00 82.81 187 GLN A N 1
ATOM 1449 C CA . GLN A 1 187 ? 25.113 -1.513 -27.010 1.00 82.81 187 GLN A CA 1
ATOM 1450 C C . GLN A 1 187 ? 25.797 -2.772 -26.463 1.00 82.81 187 GLN A C 1
ATOM 1452 O O . GLN A 1 187 ? 26.882 -3.146 -26.916 1.00 82.81 187 GLN A O 1
ATOM 1457 N N . LEU A 1 188 ? 25.165 -3.450 -25.502 1.00 82.25 188 LEU A N 1
ATOM 1458 C CA . LEU A 1 188 ? 25.673 -4.703 -24.951 1.00 82.25 188 LEU A CA 1
ATOM 1459 C C . LEU A 1 188 ? 25.708 -5.807 -26.019 1.00 82.25 188 LEU A C 1
ATOM 1461 O O . LEU A 1 188 ? 26.694 -6.538 -26.118 1.00 82.25 188 LEU A O 1
ATOM 1465 N N . ARG A 1 189 ? 24.671 -5.889 -26.861 1.00 78.94 189 ARG A N 1
ATOM 1466 C CA . ARG A 1 189 ? 24.613 -6.819 -27.997 1.00 78.94 189 ARG A CA 1
ATOM 1467 C C . ARG A 1 189 ? 25.752 -6.571 -28.986 1.00 78.94 189 ARG A C 1
ATOM 1469 O O . ARG A 1 189 ? 26.467 -7.506 -29.332 1.00 78.94 189 ARG A O 1
ATOM 1476 N N . GLU A 1 190 ? 25.982 -5.315 -29.359 1.00 82.81 190 GLU A N 1
ATOM 1477 C CA . GLU A 1 190 ? 27.093 -4.938 -30.242 1.00 82.81 190 GLU A CA 1
ATOM 1478 C C . GLU A 1 190 ? 28.464 -5.290 -29.633 1.00 82.81 190 GLU A C 1
ATOM 1480 O O . GLU A 1 190 ? 29.375 -5.744 -30.330 1.00 82.81 190 GLU A O 1
ATOM 1485 N N . ALA A 1 191 ? 28.637 -5.111 -28.321 1.00 81.25 191 ALA A N 1
ATOM 1486 C CA . ALA A 1 191 ? 29.859 -5.516 -27.632 1.00 81.25 191 ALA A CA 1
ATOM 1487 C C . ALA A 1 191 ? 30.084 -7.037 -27.696 1.00 81.25 191 ALA A C 1
ATOM 1489 O O . ALA A 1 191 ? 31.219 -7.469 -27.909 1.00 81.25 191 ALA A O 1
ATOM 1490 N N . PHE A 1 192 ? 29.025 -7.844 -27.573 1.00 81.75 192 PHE A N 1
ATOM 1491 C CA . PHE A 1 192 ? 29.125 -9.297 -27.733 1.00 81.75 192 PHE A CA 1
ATOM 1492 C C . PHE A 1 192 ? 29.433 -9.720 -29.161 1.00 81.75 192 PHE A C 1
ATOM 1494 O O . PHE A 1 192 ? 30.289 -10.579 -29.352 1.00 81.75 192 PHE A O 1
ATOM 1501 N N . ASP A 1 193 ? 28.813 -9.096 -30.160 1.00 82.25 193 ASP A N 1
ATOM 1502 C CA . ASP A 1 193 ? 29.109 -9.402 -31.561 1.00 82.25 193 ASP A CA 1
ATOM 1503 C C . ASP A 1 193 ? 30.578 -9.087 -31.903 1.00 82.25 193 ASP A C 1
ATOM 1505 O O . ASP A 1 193 ? 31.237 -9.851 -32.614 1.00 82.25 193 ASP A O 1
ATOM 1509 N N . ARG A 1 194 ? 31.146 -8.017 -31.324 1.00 81.81 194 ARG A N 1
ATOM 1510 C CA . ARG A 1 194 ? 32.584 -7.713 -31.439 1.00 81.81 194 ARG A CA 1
ATOM 1511 C C . ARG A 1 194 ? 33.479 -8.736 -30.733 1.00 81.81 194 ARG A C 1
ATOM 1513 O O . ARG A 1 194 ? 34.523 -9.086 -31.285 1.00 81.81 194 ARG A O 1
ATOM 1520 N N . GLU A 1 195 ? 33.105 -9.219 -29.545 1.00 82.88 195 GLU A N 1
ATOM 1521 C CA . GLU A 1 195 ? 33.855 -10.279 -28.845 1.00 82.88 195 GLU A CA 1
ATOM 1522 C C . GLU A 1 195 ? 33.850 -11.583 -29.641 1.00 82.88 195 GLU A C 1
ATOM 1524 O O . GLU A 1 195 ? 34.904 -12.193 -29.823 1.00 82.88 195 GLU A O 1
ATOM 1529 N N . GLU A 1 196 ? 32.700 -11.968 -30.187 1.00 81.44 196 GLU A N 1
ATOM 1530 C CA . GLU A 1 196 ? 32.556 -13.185 -30.980 1.00 81.44 196 GLU A CA 1
ATOM 1531 C C . GLU A 1 196 ? 33.364 -13.109 -32.283 1.00 81.44 196 GLU A C 1
ATOM 1533 O O . GLU A 1 196 ? 34.051 -14.067 -32.657 1.00 81.44 196 GLU A O 1
ATOM 1538 N N . ALA A 1 197 ? 33.365 -11.948 -32.945 1.00 83.19 197 ALA A N 1
ATOM 1539 C CA . ALA A 1 197 ? 34.209 -11.705 -34.110 1.00 83.19 197 ALA A CA 1
ATOM 1540 C C . ALA A 1 197 ? 35.703 -11.819 -33.761 1.00 83.19 197 ALA A C 1
ATOM 1542 O O . ALA A 1 197 ? 36.452 -12.504 -34.464 1.00 83.19 197 ALA A O 1
ATOM 1543 N N . ALA A 1 198 ? 36.140 -11.206 -32.655 1.00 82.06 198 ALA A N 1
ATOM 1544 C CA . ALA A 1 198 ? 37.521 -11.301 -32.186 1.00 82.06 198 ALA A CA 1
ATOM 1545 C C . ALA A 1 198 ? 37.904 -12.750 -31.847 1.00 82.06 198 ALA A C 1
ATOM 1547 O O . ALA A 1 198 ? 38.949 -13.231 -32.287 1.00 82.06 198 ALA A O 1
ATOM 1548 N N . ARG A 1 199 ? 37.037 -13.482 -31.142 1.00 79.25 199 ARG A N 1
ATOM 1549 C CA . ARG A 1 199 ? 37.237 -14.898 -30.817 1.00 79.25 199 ARG A CA 1
ATOM 1550 C C . ARG A 1 199 ? 37.343 -15.750 -32.075 1.00 79.25 199 ARG A C 1
ATOM 1552 O O . ARG A 1 199 ? 38.268 -16.545 -32.178 1.00 79.25 199 ARG A O 1
ATOM 1559 N N . THR A 1 200 ? 36.481 -15.524 -33.064 1.00 82.38 200 THR A N 1
ATOM 1560 C CA . THR A 1 200 ? 36.542 -16.213 -34.362 1.00 82.38 200 THR A CA 1
ATOM 1561 C C . THR A 1 200 ? 37.887 -15.995 -35.056 1.00 82.38 200 THR A C 1
ATOM 1563 O O . THR A 1 200 ? 38.445 -16.934 -35.623 1.00 82.38 200 THR A O 1
ATOM 1566 N N . LEU A 1 201 ? 38.438 -14.777 -35.009 1.00 83.88 201 LEU A N 1
ATOM 1567 C CA . LEU A 1 201 ? 39.764 -14.484 -35.564 1.00 83.88 201 LEU A CA 1
ATOM 1568 C C . LEU A 1 201 ? 40.880 -15.209 -34.800 1.00 83.88 201 LEU A C 1
ATOM 1570 O O . LEU A 1 201 ? 41.765 -15.788 -35.427 1.00 83.88 201 LEU A O 1
ATOM 1574 N N . VAL A 1 202 ? 40.819 -15.226 -33.467 1.00 83.12 202 VAL A N 1
ATOM 1575 C CA . VAL A 1 202 ? 41.789 -15.935 -32.614 1.00 83.12 202 VAL A CA 1
ATOM 1576 C C . VAL A 1 202 ? 41.731 -17.448 -32.846 1.00 83.12 202 VAL A C 1
ATOM 1578 O O . VAL A 1 202 ? 42.779 -18.084 -32.950 1.00 83.12 202 VAL A O 1
ATOM 1581 N N . THR A 1 203 ? 40.531 -18.011 -33.005 1.00 81.50 203 THR A N 1
ATOM 1582 C CA . THR A 1 203 ? 40.327 -19.427 -33.336 1.00 81.50 203 THR A CA 1
ATOM 1583 C C . THR A 1 203 ? 40.846 -19.766 -34.731 1.00 81.50 203 THR A C 1
ATOM 1585 O O . THR A 1 203 ? 41.551 -20.752 -34.914 1.00 81.50 203 THR A O 1
ATOM 1588 N N . LYS A 1 204 ? 40.577 -18.925 -35.739 1.00 83.94 204 LYS A N 1
ATOM 1589 C CA . LYS A 1 204 ? 41.155 -19.103 -37.086 1.00 83.94 204 LYS A CA 1
ATOM 1590 C C . LYS A 1 204 ? 42.685 -19.055 -37.080 1.00 83.94 204 LYS A C 1
ATOM 1592 O O . LYS A 1 204 ? 43.310 -19.685 -37.926 1.00 83.94 204 LYS A O 1
ATOM 1597 N N . ALA A 1 205 ? 43.276 -18.320 -36.141 1.00 83.81 205 ALA A N 1
ATOM 1598 C CA . ALA A 1 205 ? 44.718 -18.256 -35.938 1.00 83.81 205 ALA A CA 1
ATOM 1599 C C . ALA A 1 205 ? 45.283 -19.414 -35.082 1.00 83.81 205 ALA A C 1
ATOM 1601 O O . ALA A 1 205 ? 46.497 -19.480 -34.898 1.00 83.81 205 ALA A O 1
ATOM 1602 N N . GLY A 1 206 ? 44.441 -20.323 -34.570 1.00 80.94 206 GLY A N 1
ATOM 1603 C CA . GLY A 1 206 ? 44.849 -21.490 -33.778 1.00 80.94 206 GLY A CA 1
ATOM 1604 C C . GLY A 1 206 ? 45.255 -21.178 -32.332 1.00 80.94 206 GLY A C 1
ATOM 1605 O O . GLY A 1 206 ? 45.954 -21.971 -31.699 1.00 80.94 206 GLY A O 1
ATOM 1606 N N . TYR A 1 207 ? 44.873 -20.012 -31.801 1.00 79.31 207 TYR A N 1
ATOM 1607 C CA . TYR A 1 207 ? 45.209 -19.567 -30.439 1.00 79.31 207 TYR A CA 1
ATOM 1608 C C . TYR A 1 207 ? 44.064 -19.768 -29.432 1.00 79.31 207 TYR A C 1
ATOM 1610 O O . TYR A 1 207 ? 44.058 -19.186 -28.347 1.00 79.31 207 TYR A O 1
ATOM 1618 N N . ASP A 1 208 ? 43.099 -20.611 -29.769 1.00 70.62 208 ASP A N 1
ATOM 1619 C CA . ASP A 1 208 ? 41.857 -20.871 -29.041 1.00 70.62 208 ASP A CA 1
ATOM 1620 C C . ASP A 1 208 ? 42.106 -21.364 -27.606 1.00 70.62 208 ASP A C 1
ATOM 1622 O O . ASP A 1 208 ? 41.402 -20.955 -26.685 1.00 70.62 208 ASP A O 1
ATOM 1626 N N . ALA A 1 209 ? 43.179 -22.131 -27.381 1.00 67.56 209 ALA A N 1
ATOM 1627 C CA . ALA A 1 209 ? 43.585 -22.603 -26.054 1.00 67.56 209 ALA A CA 1
ATOM 1628 C C . ALA A 1 209 ? 44.056 -21.489 -25.093 1.00 67.56 209 ALA A C 1
ATOM 1630 O O . ALA A 1 209 ? 44.259 -21.750 -23.908 1.00 67.56 209 ALA A O 1
ATOM 1631 N N . ARG A 1 210 ? 44.272 -20.258 -25.583 1.00 66.25 210 ARG A N 1
ATOM 1632 C CA . ARG A 1 210 ? 44.728 -19.113 -24.772 1.00 66.25 210 ARG A CA 1
ATOM 1633 C C . ARG A 1 210 ? 43.603 -18.171 -24.348 1.00 66.25 210 ARG A C 1
ATOM 1635 O O . ARG A 1 210 ? 43.861 -17.266 -23.556 1.00 66.25 210 ARG A O 1
ATOM 1642 N N . LEU A 1 211 ? 42.384 -18.351 -24.858 1.00 64.56 211 LEU A N 1
ATOM 1643 C CA . LEU A 1 211 ? 41.243 -17.530 -24.459 1.00 64.56 211 LEU A CA 1
ATOM 1644 C C . LEU A 1 211 ? 40.522 -18.131 -23.244 1.00 64.56 211 LEU A C 1
ATOM 1646 O O . LEU A 1 211 ? 40.383 -19.351 -23.154 1.00 64.56 211 LEU A O 1
ATOM 1650 N N . PRO A 1 212 ? 39.988 -17.293 -22.336 1.00 67.62 212 PRO A N 1
ATOM 1651 C CA . PRO A 1 212 ? 39.069 -17.754 -21.304 1.00 67.62 212 PRO A CA 1
ATOM 1652 C C . PRO A 1 212 ? 37.875 -18.510 -21.910 1.00 67.62 212 PRO A C 1
ATOM 1654 O O . PRO A 1 212 ? 37.337 -18.122 -22.955 1.00 67.62 212 PRO A O 1
ATOM 1657 N N . SER A 1 213 ? 37.435 -19.569 -21.223 1.00 62.47 213 SER A N 1
ATOM 1658 C CA . SER A 1 213 ? 36.314 -20.435 -21.629 1.00 62.47 213 SER A CA 1
ATOM 1659 C C . SER A 1 213 ? 34.944 -19.754 -21.565 1.00 62.47 213 SER A C 1
ATOM 1661 O O . SER A 1 213 ? 33.958 -20.285 -22.071 1.00 62.47 213 SER A O 1
ATOM 1663 N N . PHE A 1 214 ? 34.864 -18.574 -20.955 1.00 60.59 214 PHE A N 1
ATOM 1664 C CA . PHE A 1 214 ? 33.636 -17.802 -20.880 1.00 60.59 214 PHE A CA 1
ATOM 1665 C C . PHE A 1 214 ? 33.360 -17.097 -22.216 1.00 60.59 214 PHE A C 1
ATOM 1667 O O . PHE A 1 214 ? 34.123 -16.221 -22.623 1.00 60.59 214 PHE A O 1
ATOM 1674 N N . SER A 1 215 ? 32.262 -17.475 -22.881 1.00 64.44 215 SER A N 1
ATOM 1675 C CA . SER A 1 215 ? 31.697 -16.763 -24.036 1.00 64.44 215 SER A CA 1
ATOM 1676 C C . SER A 1 215 ? 30.372 -16.109 -23.617 1.00 64.44 215 SER A C 1
ATOM 1678 O O . SER A 1 215 ? 29.317 -16.753 -23.661 1.00 64.44 215 SER A O 1
ATOM 1680 N N . PRO A 1 216 ? 30.408 -14.847 -23.157 1.00 62.88 216 PRO A N 1
ATOM 1681 C CA . PRO A 1 216 ? 29.228 -14.180 -22.613 1.00 62.88 216 PRO A CA 1
ATOM 1682 C C . PRO A 1 216 ? 28.099 -14.022 -23.639 1.00 62.88 216 PRO A C 1
ATOM 1684 O O . PRO A 1 216 ? 26.929 -14.167 -23.282 1.00 62.88 216 PRO A O 1
ATOM 1687 N N . GLY A 1 217 ? 28.433 -13.796 -24.916 1.00 62.28 217 GLY A N 1
ATOM 1688 C CA . GLY A 1 217 ? 27.446 -13.625 -25.987 1.00 62.28 217 GLY A CA 1
ATOM 1689 C C . GLY A 1 217 ? 26.601 -14.876 -26.245 1.00 62.28 217 GLY A C 1
ATOM 1690 O O . GLY A 1 217 ? 25.396 -14.774 -26.476 1.00 62.28 217 GLY A O 1
ATOM 1691 N N . THR A 1 218 ? 27.198 -16.066 -26.141 1.00 62.19 218 THR A N 1
ATOM 1692 C CA . THR A 1 218 ? 26.494 -17.341 -26.360 1.00 62.19 218 THR A CA 1
ATOM 1693 C C . THR A 1 218 ? 25.544 -17.658 -25.202 1.00 62.19 218 THR A C 1
ATOM 1695 O O . THR A 1 218 ? 24.392 -18.029 -25.426 1.00 62.19 218 THR A O 1
ATOM 1698 N N . ALA A 1 219 ? 25.997 -17.450 -23.961 1.00 61.66 219 ALA A N 1
ATOM 1699 C CA . ALA A 1 219 ? 25.204 -17.711 -22.760 1.00 61.66 219 ALA A CA 1
ATOM 1700 C C . ALA A 1 219 ? 23.978 -16.786 -22.649 1.00 61.66 219 ALA A C 1
ATOM 1702 O O . ALA A 1 219 ? 22.894 -17.244 -22.289 1.00 61.66 219 ALA A O 1
ATOM 1703 N N . MET A 1 220 ? 24.113 -15.500 -23.003 1.00 63.25 220 MET A N 1
ATOM 1704 C CA . MET A 1 220 ? 22.983 -14.563 -22.951 1.00 63.25 220 MET A CA 1
ATOM 1705 C C . MET A 1 220 ? 21.966 -14.771 -24.080 1.00 63.25 220 MET A C 1
ATOM 1707 O O . MET A 1 220 ? 20.766 -14.640 -23.838 1.00 63.25 220 MET A O 1
ATOM 1711 N N . ARG A 1 221 ? 22.411 -15.135 -25.295 1.00 64.62 221 ARG A N 1
ATOM 1712 C CA . ARG A 1 221 ? 21.506 -15.434 -26.423 1.00 64.62 221 ARG A CA 1
ATOM 1713 C C . ARG A 1 221 ? 20.673 -16.695 -26.185 1.00 64.62 221 ARG A C 1
ATOM 1715 O O . ARG A 1 221 ? 19.488 -16.704 -26.499 1.00 64.62 221 ARG A O 1
ATOM 1722 N N . GLN A 1 222 ? 21.253 -17.732 -25.577 1.00 62.44 222 GLN A N 1
ATOM 1723 C CA . GLN A 1 222 ? 20.523 -18.967 -25.250 1.00 62.44 222 GLN A CA 1
ATOM 1724 C C . GLN A 1 222 ? 19.404 -18.754 -24.219 1.00 62.44 222 GLN A C 1
ATOM 1726 O O . GLN A 1 222 ? 18.430 -19.502 -24.216 1.00 62.44 222 GLN A O 1
ATOM 1731 N N . GLY A 1 223 ? 19.512 -17.726 -23.373 1.00 64.31 223 GLY A N 1
ATOM 1732 C CA . GLY A 1 223 ? 18.484 -17.395 -22.388 1.00 64.31 223 GLY A CA 1
ATOM 1733 C C . GLY A 1 223 ? 17.278 -16.627 -22.942 1.00 64.31 223 GLY A C 1
ATOM 1734 O O . GLY A 1 223 ? 16.300 -16.474 -22.217 1.00 64.31 223 GLY A O 1
ATOM 1735 N N . GLY A 1 224 ? 17.334 -16.091 -24.171 1.00 65.56 224 GLY A N 1
ATOM 1736 C CA . GLY A 1 224 ? 16.254 -15.293 -24.786 1.00 65.56 224 GLY A CA 1
ATOM 1737 C C . GLY A 1 224 ? 15.889 -13.986 -24.057 1.00 65.56 224 GLY A C 1
ATOM 1738 O O . GLY A 1 224 ? 14.995 -13.260 -24.486 1.00 65.56 224 GLY A O 1
ATOM 1739 N N . GLN A 1 225 ? 16.572 -13.661 -22.955 1.00 68.50 225 GLN A N 1
ATOM 1740 C CA . GLN A 1 225 ? 16.215 -12.556 -22.062 1.00 68.50 225 GLN A CA 1
ATOM 1741 C C . GLN A 1 225 ? 16.410 -11.184 -22.716 1.00 68.50 225 GLN A C 1
ATOM 1743 O O . GLN A 1 225 ? 15.587 -10.296 -22.516 1.00 68.50 225 GLN A O 1
ATOM 1748 N N . LEU A 1 226 ? 17.467 -11.008 -23.515 1.00 67.94 226 LEU A N 1
ATOM 1749 C CA . LEU A 1 226 ? 17.754 -9.728 -24.172 1.00 67.94 226 LEU A CA 1
ATOM 1750 C C . LEU A 1 226 ? 16.731 -9.402 -25.266 1.00 67.94 226 LEU A C 1
ATOM 1752 O O . LEU A 1 226 ? 16.252 -8.273 -25.321 1.00 67.94 226 LEU A O 1
ATOM 1756 N N . ASP A 1 227 ? 16.349 -10.392 -26.077 1.00 70.56 227 ASP A N 1
ATOM 1757 C CA . ASP A 1 227 ? 15.356 -10.201 -27.138 1.00 70.56 227 ASP A CA 1
ATOM 1758 C C . ASP A 1 227 ? 13.965 -9.892 -26.551 1.00 70.56 227 ASP A C 1
ATOM 1760 O O . ASP A 1 227 ? 13.244 -9.041 -27.070 1.00 70.56 227 ASP A O 1
ATOM 1764 N N . GLU A 1 228 ? 13.599 -10.517 -25.425 1.00 72.19 228 GLU A N 1
ATOM 1765 C CA . GLU A 1 228 ? 12.335 -10.239 -24.731 1.00 72.19 228 GLU A CA 1
ATOM 1766 C C . GLU A 1 228 ? 12.313 -8.847 -24.076 1.00 72.19 228 GLU A C 1
ATOM 1768 O O . GLU A 1 228 ? 11.302 -8.144 -24.155 1.00 72.19 228 GLU A O 1
ATOM 1773 N N . ILE A 1 229 ? 13.420 -8.416 -23.458 1.00 69.50 229 ILE A N 1
ATOM 1774 C CA . ILE A 1 229 ? 13.547 -7.063 -22.890 1.00 69.50 229 ILE A CA 1
ATOM 1775 C C . ILE A 1 229 ? 13.460 -6.014 -24.000 1.00 69.50 229 ILE A C 1
ATOM 1777 O O . ILE A 1 229 ? 12.730 -5.033 -23.861 1.00 69.50 229 ILE A O 1
ATOM 1781 N N . GLU A 1 230 ? 14.155 -6.229 -25.117 1.00 68.56 230 GLU A N 1
ATOM 1782 C CA . GLU A 1 230 ? 14.151 -5.314 -26.257 1.00 68.56 230 GLU A CA 1
ATOM 1783 C C . GLU A 1 230 ? 12.767 -5.234 -26.917 1.00 68.56 230 GLU A C 1
ATOM 1785 O O . GLU A 1 230 ? 12.274 -4.137 -27.196 1.00 68.56 230 GLU A O 1
ATOM 1790 N N . ARG A 1 231 ? 12.097 -6.378 -27.111 1.00 78.75 231 ARG A N 1
ATOM 1791 C CA . ARG A 1 231 ? 10.722 -6.433 -27.622 1.00 78.75 231 ARG A CA 1
ATOM 1792 C C . ARG A 1 231 ? 9.776 -5.632 -26.732 1.00 78.75 231 ARG A C 1
ATOM 1794 O O . ARG A 1 231 ? 9.077 -4.752 -27.233 1.00 78.75 231 ARG A O 1
ATOM 1801 N N . ARG A 1 232 ? 9.795 -5.882 -25.418 1.00 72.75 232 ARG A N 1
ATOM 1802 C CA . ARG A 1 232 ? 8.947 -5.160 -24.457 1.00 72.75 232 ARG A CA 1
ATOM 1803 C C . ARG A 1 232 ? 9.260 -3.671 -24.416 1.00 72.75 232 ARG A C 1
ATOM 1805 O O . ARG A 1 232 ? 8.334 -2.872 -24.394 1.00 72.75 232 ARG A O 1
ATOM 1812 N N . ALA A 1 233 ? 10.532 -3.283 -24.449 1.00 70.69 233 ALA A N 1
ATOM 1813 C CA . ALA A 1 233 ? 10.913 -1.875 -24.435 1.00 70.69 233 ALA A CA 1
ATOM 1814 C C . ALA A 1 233 ? 10.434 -1.129 -25.695 1.00 70.69 233 ALA A C 1
ATOM 1816 O O . ALA A 1 233 ? 9.969 0.007 -25.596 1.00 70.69 233 ALA A O 1
ATOM 1817 N N . ARG A 1 234 ? 10.472 -1.779 -26.869 1.00 74.12 234 ARG A N 1
ATOM 1818 C CA . ARG A 1 234 ? 9.923 -1.240 -28.129 1.00 74.12 234 ARG A CA 1
ATOM 1819 C C . ARG A 1 234 ? 8.396 -1.163 -28.128 1.00 74.12 234 ARG A C 1
ATOM 1821 O O . ARG A 1 234 ? 7.840 -0.219 -28.674 1.00 74.12 234 ARG A O 1
ATOM 1828 N N . GLU A 1 235 ? 7.717 -2.142 -27.537 1.00 77.88 235 GLU A N 1
ATOM 1829 C CA . GLU A 1 235 ? 6.256 -2.116 -27.365 1.00 77.88 235 GLU A CA 1
ATOM 1830 C C . GLU A 1 235 ? 5.813 -1.004 -26.411 1.00 77.88 235 GLU A C 1
ATOM 1832 O O . GLU A 1 235 ? 4.766 -0.407 -26.617 1.00 77.88 235 GLU A O 1
ATOM 1837 N N . TYR A 1 236 ? 6.628 -0.697 -25.403 1.00 70.00 236 TYR A N 1
ATOM 1838 C CA . TYR A 1 236 ? 6.333 0.306 -24.380 1.00 70.00 236 TYR A CA 1
ATOM 1839 C C . TYR A 1 236 ? 6.584 1.759 -24.831 1.00 70.00 236 TYR A C 1
ATOM 1841 O O . TYR A 1 236 ? 6.101 2.704 -24.206 1.00 70.00 236 TYR A O 1
ATOM 1849 N N . THR A 1 237 ? 7.377 1.944 -25.889 1.00 64.31 237 THR A N 1
ATOM 1850 C CA . THR A 1 237 ? 7.757 3.257 -26.442 1.00 64.31 237 THR A CA 1
ATOM 1851 C C . THR A 1 237 ? 6.955 3.668 -27.683 1.00 64.31 237 THR A C 1
ATOM 1853 O O . THR A 1 237 ? 7.090 4.811 -28.116 1.00 64.31 237 THR A O 1
ATOM 1856 N N . ARG A 1 238 ? 6.138 2.768 -28.251 1.00 58.84 238 ARG A N 1
ATOM 1857 C CA . ARG A 1 238 ? 5.173 3.061 -29.329 1.00 58.84 238 ARG A CA 1
ATOM 1858 C C . ARG A 1 238 ? 3.862 3.602 -28.773 1.00 58.84 238 ARG A C 1
ATOM 1860 O O . ARG A 1 238 ? 3.266 4.438 -29.483 1.00 58.84 238 ARG A O 1
#

pLDDT: mean 71.92, std 17.85, range [33.06, 96.62]

Foldseek 3Di:
DDDDDDDDDDDPDDPPPPPPPCPPPPPPPCPPPDPVVVVVVVVVVVVVVVVVPDDLPPQDDQCPDPQLVVLVVVLVVLVVVLVVLVVVLVVLVVVLVVVVVVCVVVPPVVVVVCVVVVHDDDDDPCNVVSVVSNVVSVVVNVVSVVVNVVSVVSSVVSVVVSVVVSCVRCLVVVLVVLVVVLVVLVVVLVVLVVVVVVQVVCVVVVNNVVDDPDSPNVVVVVVCVSVVSNVVSVVSND